Protein AF-A0A8K0VLD1-F1 (afdb_monomer)

Nearest PDB structures (foldseek):
  6glb-assembly2_B  TM=5.797E-01  e=2.378E-03  Homo sapiens
  6gla-assembly2_B  TM=5.758E-01  e=2.131E-03  Homo sapiens
  1yvj-assembly1_A  TM=5.801E-01  e=4.857E-03  Homo sapiens
  7c3n-assembly1_A  TM=5.435E-01  e=3.130E-03  Homo sapiens
  4rio-assembly1_A  TM=5.671E-01  e=4.597E-03  Homo sapiens

Sequence (333 aa):
MAQPSSHDILNEFRAHLRSEGVCRRNFEDKPFYHPESVKSWLTQTAREGEASNTGKLLWAVFEPYDAQFTPVTTDQISHDHPLVFAILADMDCGHMIRDFMTSMQDSYLNMTNISGLYNPIMDSMANDKVEVPDGYRKGGYRAVMEAFDERRWAFVPPLLQLRMDKNICYQKCILPFFYKKFINTGGTSRVYHCKIQVDLVQGELAKILEPSKKTDPTYGDYYELAVKSYMSEYADVYKMESNAFIGMQGQEGLEVVKYLGAYHTDGGRHSHHIMLEYGEQDLDEYLADTSPPVLNKEIIDFWESLFKVAHTLERIHILNHRRVDGNMQLFNG

Foldseek 3Di:
DDDPALVVLLVVLVVQCVDPPAWDAAQVRDTAGLQVSLLCQQQDDPDPPGDGSVVSNLQSLCVVPPNPDRPDDSVLCSPWNSLVLSLCSNVSNNSLVVLCSVQDTPVCLQPPDPPVSQVSSLVSCVVVVPDDDPVCVVPPSVSVVVSSNQRSLRNDAPQFAFADEEEHAVVRHDHQFNDWDWDDDDPFKTKIKTKHALSSYDDVLSVVQVVVWDQDPRRGIIGIKIKIWGFPVCVVVLVVVLLLLVLPPPDPLQPDWHFRHKYAYPPDRTGIITITHDDPDDPVRCPVVDDPDDDPVSNVVVVVVVVSVVVNVVVLQQRWDQDPVRDTDGPPD

Secondary structure (DSSP, 8-state):
-PPPPHHHHHHHHHHHHTSTTTEEE-TT--EEE-HHHHHHHHH-BSSTTSPBHHHHHHHHHHHHHHTT--SS-HHHHHHH-HHHHHHHHHTT-GGGHHHHTTT--GGGTT-S--GGGHHHHHHHHHHTTPPPPGGGTTTHHHHHHHHHHHHHHHH----B-TTEEEEE-TTT----EEEEEEEEEETTEEEEEEEEEGGGB-THHHHHHGGG-EEETTTEEEEEEEEEEEEGGGHHHHHHHHHHHHHHTT-TT---PPEEEEEEESSSSEEEEEEEEPPSS-HHHHHHHSPPP-SHHHHHHHHHHHHHHHHHHHHHHTPEEE-TTS-EEE---

Mean predicted aligned error: 7.47 Å

Solvent-accessible surface area (backbone atoms only — not comparable to full-atom values): 18749 Å² total; per-residue (Å²): 132,83,78,80,54,51,69,52,51,53,49,50,51,55,49,48,54,67,28,86,84,26,39,44,54,24,59,83,69,49,67,33,38,38,52,68,54,55,46,52,52,35,67,37,50,93,47,94,92,50,70,27,40,43,44,54,41,52,48,36,48,29,47,89,80,46,75,89,64,75,96,62,56,56,68,68,33,66,73,50,23,47,59,55,43,50,53,27,48,75,68,70,42,36,65,52,44,67,40,40,59,77,66,52,44,45,86,54,61,73,51,90,77,57,69,84,45,44,57,64,28,46,51,45,34,59,76,69,62,59,85,63,50,81,96,30,53,94,53,36,65,60,40,50,51,53,52,46,67,65,51,41,26,27,54,45,44,68,67,48,41,55,66,34,80,44,83,40,49,54,90,65,47,46,64,63,31,54,38,71,42,82,73,51,73,53,101,68,34,37,35,25,45,34,30,31,43,52,88,56,36,41,73,69,34,40,67,71,43,52,89,61,57,44,77,39,99,87,72,41,51,26,38,62,31,28,37,40,34,21,35,63,91,37,50,68,59,51,50,54,53,53,50,52,44,56,69,58,57,90,52,88,80,57,80,62,83,46,69,40,26,33,41,28,32,46,101,49,75,49,25,43,33,40,35,28,57,55,73,96,61,56,73,67,57,46,59,73,76,43,80,81,66,82,49,73,65,52,42,49,55,49,50,60,55,55,47,44,53,55,51,24,53,60,47,51,65,67,33,70,41,70,46,98,87,68,50,76,41,73,42,77,128

Structure (mmCIF, N/CA/C/O backbone):
data_AF-A0A8K0VLD1-F1
#
_entry.id   AF-A0A8K0VLD1-F1
#
loop_
_atom_site.group_PDB
_atom_site.id
_atom_site.type_symbol
_atom_site.label_atom_id
_atom_site.label_alt_id
_atom_site.label_comp_id
_atom_site.label_asym_id
_atom_site.label_entity_id
_atom_site.label_seq_id
_atom_site.pdbx_PDB_ins_code
_atom_site.Cartn_x
_atom_site.Cartn_y
_atom_site.Cartn_z
_atom_site.occupancy
_atom_site.B_iso_or_equiv
_atom_site.auth_seq_id
_atom_site.auth_comp_id
_atom_site.auth_asym_id
_atom_site.auth_atom_id
_atom_site.pdbx_PDB_model_num
ATOM 1 N N . MET A 1 1 ? 40.552 -2.648 -8.770 1.00 37.03 1 MET A N 1
ATOM 2 C CA . MET A 1 1 ? 39.338 -3.288 -8.219 1.00 37.03 1 MET A CA 1
ATOM 3 C C . MET A 1 1 ? 38.441 -3.598 -9.398 1.00 37.03 1 MET A C 1
ATOM 5 O O . MET A 1 1 ? 38.224 -2.694 -10.192 1.00 37.03 1 MET A O 1
ATOM 9 N N . ALA A 1 2 ? 38.048 -4.858 -9.583 1.00 37.22 2 ALA A N 1
ATOM 10 C CA . ALA A 1 2 ? 37.179 -5.251 -10.691 1.00 37.22 2 ALA A CA 1
ATOM 11 C C . ALA A 1 2 ? 35.801 -4.601 -10.502 1.00 37.22 2 ALA A C 1
ATOM 13 O O . ALA A 1 2 ? 35.252 -4.668 -9.402 1.00 37.22 2 ALA A O 1
ATOM 14 N N . GLN A 1 3 ? 35.282 -3.934 -11.536 1.00 48.88 3 GLN A N 1
ATOM 15 C CA . GLN A 1 3 ? 33.877 -3.533 -11.553 1.00 48.88 3 GLN A CA 1
ATOM 16 C C . GLN A 1 3 ? 33.020 -4.813 -11.530 1.00 48.88 3 GLN A C 1
ATOM 18 O O . GLN A 1 3 ? 33.391 -5.772 -12.211 1.00 48.88 3 GLN A O 1
ATOM 23 N N . PRO A 1 4 ? 31.943 -4.877 -10.725 1.00 53.88 4 PRO A N 1
ATOM 24 C CA . PRO A 1 4 ? 31.018 -6.009 -10.771 1.00 53.88 4 PRO A CA 1
ATOM 25 C C . PRO A 1 4 ? 30.481 -6.158 -12.198 1.00 53.88 4 PRO A C 1
ATOM 27 O O . PRO A 1 4 ? 30.263 -5.151 -12.875 1.00 53.88 4 PRO A O 1
ATOM 30 N N . SER A 1 5 ? 30.320 -7.392 -12.681 1.00 70.00 5 SER A N 1
ATOM 31 C CA . SER A 1 5 ? 29.824 -7.597 -14.043 1.00 70.00 5 SER A CA 1
ATOM 32 C C . SER A 1 5 ? 28.362 -7.139 -14.139 1.00 70.00 5 SER A C 1
ATOM 34 O O . SER A 1 5 ? 27.618 -7.240 -13.163 1.00 70.00 5 SER A O 1
ATOM 36 N N . SER A 1 6 ? 27.909 -6.651 -15.299 1.00 71.38 6 SER A N 1
ATOM 37 C CA . SER A 1 6 ? 26.503 -6.238 -15.499 1.00 71.38 6 SER A CA 1
ATOM 38 C C . SER A 1 6 ? 25.494 -7.322 -15.145 1.00 71.38 6 SER A C 1
ATOM 40 O O . SER A 1 6 ? 24.389 -7.041 -14.680 1.00 71.38 6 SER A O 1
ATOM 42 N N . HIS A 1 7 ? 25.877 -8.580 -15.357 1.00 74.12 7 HIS A N 1
ATOM 43 C CA . HIS A 1 7 ? 25.044 -9.721 -15.016 1.00 74.12 7 HIS A CA 1
ATOM 44 C C . HIS A 1 7 ? 24.851 -9.854 -13.498 1.00 74.12 7 HIS A C 1
ATOM 46 O O . HIS A 1 7 ? 23.777 -10.257 -13.051 1.00 74.12 7 HIS A O 1
ATOM 52 N N . ASP A 1 8 ? 25.849 -9.461 -12.704 1.00 87.44 8 ASP A N 1
ATOM 53 C CA . ASP A 1 8 ? 25.791 -9.538 -11.246 1.00 87.44 8 ASP A CA 1
ATOM 54 C C . ASP A 1 8 ? 24.771 -8.543 -10.685 1.00 87.44 8 ASP A C 1
ATOM 56 O O . ASP A 1 8 ? 23.882 -8.951 -9.943 1.00 87.44 8 ASP A O 1
ATOM 60 N N . ILE A 1 9 ? 24.795 -7.271 -11.108 1.00 93.31 9 ILE A N 1
ATOM 61 C CA . ILE A 1 9 ? 23.880 -6.253 -10.555 1.00 93.31 9 ILE A CA 1
ATOM 62 C C . ILE A 1 9 ? 22.409 -6.491 -10.935 1.00 93.31 9 ILE A C 1
ATOM 64 O O . ILE A 1 9 ? 21.514 -6.257 -10.123 1.00 93.31 9 ILE A O 1
ATOM 68 N N . LEU A 1 10 ? 22.131 -7.001 -12.141 1.00 92.06 10 LEU A N 1
ATOM 69 C CA . LEU A 1 10 ? 20.770 -7.375 -12.548 1.00 92.06 10 LEU A CA 1
ATOM 70 C C . LEU A 1 10 ? 20.235 -8.540 -11.708 1.00 92.06 10 LEU A C 1
ATOM 72 O O . LEU A 1 10 ? 19.071 -8.543 -11.298 1.00 92.06 10 LEU A O 1
ATOM 76 N N . ASN A 1 11 ? 21.085 -9.525 -11.421 1.00 93.31 11 ASN A N 1
ATOM 77 C CA . ASN A 1 11 ? 20.723 -10.641 -10.557 1.00 93.31 11 ASN A CA 1
ATOM 78 C C . ASN A 1 11 ? 20.571 -10.205 -9.097 1.00 93.31 11 ASN A C 1
ATOM 80 O O . ASN A 1 11 ? 19.635 -10.657 -8.441 1.00 93.31 11 ASN A O 1
ATOM 84 N N . GLU A 1 12 ? 21.420 -9.300 -8.605 1.00 95.44 12 GLU A N 1
ATOM 85 C CA . GLU A 1 12 ? 21.279 -8.680 -7.284 1.00 95.44 12 GLU A CA 1
ATOM 86 C C . GLU A 1 12 ? 19.951 -7.927 -7.162 1.00 95.44 12 GLU A C 1
ATOM 88 O O . GLU A 1 12 ? 19.235 -8.121 -6.180 1.00 95.44 12 GLU A O 1
ATOM 93 N N . PHE A 1 13 ? 19.568 -7.139 -8.173 1.00 96.50 13 PHE A N 1
ATOM 94 C CA . PHE A 1 13 ? 18.285 -6.437 -8.187 1.00 96.50 13 PHE A CA 1
ATOM 95 C C . PHE A 1 13 ? 17.102 -7.412 -8.140 1.00 96.50 13 PHE A C 1
ATOM 97 O O . PHE A 1 13 ? 16.209 -7.278 -7.304 1.00 96.50 13 PHE A O 1
ATOM 104 N N . ARG A 1 14 ? 17.106 -8.450 -8.984 1.00 95.44 14 ARG A N 1
ATOM 105 C CA . ARG A 1 14 ? 16.046 -9.473 -8.982 1.00 95.44 14 ARG A CA 1
ATOM 106 C C . ARG A 1 14 ? 16.009 -10.269 -7.678 1.00 95.44 14 ARG A C 1
ATOM 108 O O . ARG A 1 14 ? 14.927 -10.630 -7.216 1.00 95.44 14 ARG A O 1
ATOM 115 N N . ALA A 1 15 ? 17.165 -10.560 -7.084 1.00 96.00 15 ALA A N 1
ATOM 116 C CA . ALA A 1 15 ? 17.253 -11.215 -5.784 1.00 96.00 15 ALA A CA 1
ATOM 117 C C . ALA A 1 15 ? 16.696 -10.315 -4.675 1.00 96.00 15 ALA A C 1
ATOM 119 O O . ALA A 1 15 ? 15.937 -10.798 -3.839 1.00 96.00 15 ALA A O 1
ATOM 120 N N . HIS A 1 16 ? 16.990 -9.012 -4.717 1.00 96.62 16 HIS A N 1
ATOM 121 C CA . HIS A 1 16 ? 16.412 -8.021 -3.815 1.00 96.62 16 HIS A CA 1
ATOM 122 C C . HIS A 1 16 ? 14.891 -7.938 -3.967 1.00 96.62 16 HIS A C 1
ATOM 124 O O . HIS A 1 16 ? 14.176 -8.028 -2.976 1.00 96.62 16 HIS A O 1
ATOM 130 N N . LEU A 1 17 ? 14.368 -7.872 -5.196 1.00 96.75 17 LEU A N 1
ATOM 131 C CA . LEU A 1 17 ? 12.922 -7.908 -5.416 1.00 96.75 17 LEU A CA 1
ATOM 132 C C . LEU A 1 17 ? 12.287 -9.176 -4.843 1.00 96.75 17 LEU A C 1
ATOM 134 O O . LEU A 1 17 ? 11.151 -9.126 -4.400 1.00 96.75 17 LEU A O 1
ATOM 138 N N . ARG A 1 18 ? 12.991 -10.310 -4.820 1.00 95.56 18 ARG A N 1
ATOM 139 C CA . ARG A 1 18 ? 12.488 -11.571 -4.250 1.00 95.56 18 ARG A CA 1
ATOM 140 C C . ARG A 1 18 ? 12.732 -11.711 -2.748 1.00 95.56 18 ARG A C 1
ATOM 142 O O . ARG A 1 18 ? 12.258 -12.691 -2.177 1.00 95.56 18 ARG A O 1
ATOM 149 N N . SER A 1 19 ? 13.470 -10.799 -2.118 1.00 94.31 19 SER A N 1
ATOM 150 C CA . SER A 1 19 ? 13.840 -10.945 -0.716 1.00 94.31 19 SER A CA 1
ATOM 151 C C . SER A 1 19 ? 12.641 -10.743 0.203 1.00 94.31 19 SER A C 1
ATOM 153 O O . SER A 1 19 ? 11.731 -9.952 -0.077 1.00 94.31 19 SER A O 1
ATOM 155 N N . GLU A 1 20 ? 12.681 -11.425 1.346 1.00 84.75 20 GLU A N 1
ATOM 156 C CA . GLU A 1 20 ? 11.722 -11.210 2.424 1.00 84.75 20 GLU A CA 1
ATOM 157 C C . GLU A 1 20 ? 11.753 -9.734 2.857 1.00 84.75 20 GLU A C 1
ATOM 159 O O . GLU A 1 20 ? 12.807 -9.096 2.899 1.00 84.75 20 GLU A O 1
ATOM 164 N N . GLY A 1 21 ? 10.574 -9.155 3.083 1.00 85.44 21 GLY A N 1
ATOM 165 C CA . GLY A 1 21 ? 10.403 -7.733 3.394 1.00 85.44 21 GLY A CA 1
ATOM 166 C C . GLY A 1 21 ? 10.241 -6.815 2.177 1.00 85.44 21 GLY A C 1
ATOM 167 O O . GLY A 1 21 ? 9.577 -5.784 2.311 1.00 85.44 21 GLY A O 1
ATOM 168 N N . VAL A 1 22 ? 10.742 -7.200 0.995 1.00 93.94 22 VAL A N 1
ATOM 169 C CA . VAL A 1 22 ? 10.566 -6.438 -0.258 1.00 93.94 22 VAL A CA 1
ATOM 170 C C . VAL A 1 22 ? 9.362 -6.959 -1.023 1.00 93.94 22 VAL A C 1
ATOM 172 O O . VAL A 1 22 ? 8.392 -6.221 -1.172 1.00 93.94 22 VAL A O 1
ATOM 175 N N . CYS A 1 23 ? 9.384 -8.224 -1.456 1.00 95.88 23 CYS A N 1
ATOM 176 C CA . CYS A 1 23 ? 8.198 -8.887 -1.995 1.00 95.88 23 CYS A CA 1
ATOM 177 C C . CYS A 1 23 ? 7.376 -9.462 -0.850 1.00 95.88 23 CYS A C 1
ATOM 179 O O . CYS A 1 23 ? 7.847 -10.274 -0.053 1.00 95.88 23 CYS A O 1
ATOM 181 N N . ARG A 1 24 ? 6.126 -9.029 -0.780 1.00 94.25 24 ARG A N 1
ATOM 182 C CA . ARG A 1 24 ? 5.152 -9.421 0.230 1.00 94.25 24 ARG A CA 1
ATOM 183 C C . ARG A 1 24 ? 3.921 -9.974 -0.456 1.00 94.25 24 ARG A C 1
ATOM 185 O O . ARG A 1 24 ? 3.688 -9.724 -1.634 1.00 94.25 24 ARG A O 1
ATOM 192 N N . ARG A 1 25 ? 3.128 -10.736 0.285 1.00 94.31 25 ARG A N 1
ATOM 193 C CA . ARG A 1 25 ? 1.885 -11.330 -0.211 1.00 94.31 25 ARG A CA 1
ATOM 194 C C . ARG A 1 25 ? 0.718 -10.807 0.602 1.00 94.31 25 ARG A C 1
ATOM 196 O O . ARG A 1 25 ? 0.821 -10.668 1.820 1.00 94.31 25 ARG A O 1
ATOM 203 N N . ASN A 1 26 ? -0.371 -10.482 -0.083 1.00 94.69 26 ASN A N 1
ATOM 204 C CA . ASN A 1 26 ? -1.607 -10.098 0.582 1.00 94.69 26 ASN A CA 1
ATOM 205 C C . ASN A 1 26 ? -2.429 -11.337 0.993 1.00 94.69 26 ASN A C 1
ATOM 207 O O . ASN A 1 26 ? -2.054 -12.476 0.718 1.00 94.69 26 ASN A O 1
ATOM 211 N N . PHE A 1 27 ? -3.589 -11.113 1.610 1.00 94.06 27 PHE A N 1
ATOM 212 C CA . PHE A 1 27 ? -4.529 -12.162 2.028 1.00 94.06 27 PHE A CA 1
ATOM 213 C C . PHE A 1 27 ? -5.093 -13.023 0.875 1.00 94.06 27 PHE A C 1
ATOM 215 O O . PHE A 1 27 ? -5.692 -14.063 1.136 1.00 94.06 27 PHE A O 1
ATOM 222 N N . GLU A 1 28 ? -4.941 -12.593 -0.383 1.00 93.06 28 GLU A N 1
ATOM 223 C CA . GLU A 1 28 ? -5.314 -13.340 -1.598 1.00 93.06 28 GLU A CA 1
ATOM 224 C C . GLU A 1 28 ? -4.099 -14.025 -2.245 1.00 93.06 28 GLU A C 1
ATOM 226 O O . GLU A 1 28 ? -4.183 -14.469 -3.388 1.00 93.06 28 GLU A O 1
ATOM 231 N N . ASP A 1 29 ? -2.964 -14.071 -1.544 1.00 93.75 29 ASP A N 1
ATOM 232 C CA . ASP A 1 29 ? -1.690 -14.604 -2.027 1.00 93.75 29 ASP A CA 1
ATOM 233 C C . ASP A 1 29 ? -1.121 -13.866 -3.261 1.00 93.75 29 ASP A C 1
ATOM 235 O O . ASP A 1 29 ? -0.284 -14.385 -4.001 1.00 93.75 29 ASP A O 1
ATOM 239 N N . LYS A 1 30 ? -1.543 -12.617 -3.495 1.00 93.62 30 LYS A N 1
ATOM 240 C CA . LYS A 1 30 ? -1.019 -11.782 -4.584 1.00 93.62 30 LYS A CA 1
ATOM 241 C C . LYS A 1 30 ? 0.286 -11.102 -4.154 1.00 93.62 30 LYS A C 1
ATOM 243 O O . LYS A 1 30 ? 0.293 -10.446 -3.106 1.00 93.62 30 LYS A O 1
ATOM 248 N N . PRO A 1 31 ? 1.374 -11.218 -4.941 1.00 94.88 31 PRO A N 1
ATOM 249 C CA . PRO A 1 31 ? 2.650 -10.598 -4.616 1.00 94.88 31 PRO A CA 1
ATOM 250 C C . PRO A 1 31 ? 2.648 -9.097 -4.928 1.00 94.88 31 PRO A C 1
ATOM 252 O O . PRO A 1 31 ? 2.216 -8.681 -6.001 1.00 94.88 31 PRO A O 1
ATOM 255 N N . PHE A 1 32 ? 3.197 -8.296 -4.023 1.00 95.75 32 PHE A N 1
ATOM 256 C CA . PHE A 1 32 ? 3.453 -6.870 -4.211 1.00 95.75 32 PHE A CA 1
ATOM 257 C C . PHE A 1 32 ? 4.800 -6.482 -3.590 1.00 95.75 32 PHE A C 1
ATOM 259 O O . PHE A 1 32 ? 5.317 -7.176 -2.718 1.00 95.75 32 PHE A O 1
ATOM 266 N N . TYR A 1 33 ? 5.374 -5.373 -4.038 1.00 95.75 33 TYR A N 1
ATOM 267 C CA . TYR A 1 33 ? 6.668 -4.860 -3.617 1.00 95.75 33 TYR A CA 1
ATOM 268 C C . TYR A 1 33 ? 6.490 -3.667 -2.687 1.00 95.75 33 TYR A C 1
ATOM 270 O O . TYR A 1 33 ? 5.668 -2.788 -2.945 1.00 95.75 33 TYR A O 1
ATOM 278 N N . HIS A 1 34 ? 7.280 -3.620 -1.616 1.00 94.50 34 HIS A N 1
ATOM 279 C CA . HIS A 1 34 ? 7.331 -2.474 -0.718 1.00 94.50 34 HIS A CA 1
ATOM 280 C C . HIS A 1 34 ? 8.033 -1.288 -1.416 1.00 94.50 34 HIS A C 1
ATOM 282 O O . HIS A 1 34 ? 9.251 -1.353 -1.624 1.00 94.50 34 HIS A O 1
ATOM 288 N N . PRO A 1 35 ? 7.318 -0.202 -1.783 1.00 93.31 35 PRO A N 1
ATOM 289 C CA . PRO A 1 35 ? 7.859 0.814 -2.690 1.00 93.31 35 PRO A CA 1
ATOM 290 C C . PRO A 1 35 ? 9.101 1.515 -2.142 1.00 93.31 35 PRO A C 1
ATOM 292 O O . PRO A 1 35 ? 10.075 1.716 -2.861 1.00 93.31 35 PRO A O 1
ATOM 295 N N . GLU A 1 36 ? 9.100 1.838 -0.849 1.00 92.75 36 GLU A N 1
ATOM 296 C CA . GLU A 1 36 ? 10.222 2.535 -0.217 1.00 92.75 36 GLU A CA 1
ATOM 297 C C . GLU A 1 36 ? 11.452 1.634 -0.065 1.00 92.75 36 GLU A C 1
ATOM 299 O O . GLU A 1 36 ? 12.575 2.120 -0.142 1.00 92.75 36 GLU A O 1
ATOM 304 N N . SER A 1 37 ? 11.272 0.313 0.054 1.00 94.81 37 SER A N 1
ATOM 305 C CA . SER A 1 37 ? 12.406 -0.621 0.052 1.00 94.81 37 SER A CA 1
ATOM 306 C C . SER A 1 37 ? 13.056 -0.693 -1.326 1.00 94.81 37 SER A C 1
ATOM 308 O O . SER A 1 37 ? 14.279 -0.625 -1.416 1.00 94.81 37 SER A O 1
ATOM 310 N N . VAL A 1 38 ? 12.250 -0.744 -2.394 1.00 96.62 38 VAL A N 1
ATOM 311 C CA . VAL A 1 38 ? 12.751 -0.720 -3.778 1.00 96.62 38 VAL A CA 1
ATOM 312 C C . VAL A 1 38 ? 13.509 0.582 -4.052 1.00 96.62 38 VAL A C 1
ATOM 314 O O . VAL A 1 38 ? 14.644 0.550 -4.527 1.00 96.62 38 VAL A O 1
ATOM 317 N N . LYS A 1 39 ? 12.925 1.733 -3.696 1.00 95.56 39 LYS A N 1
ATOM 318 C CA . LYS A 1 39 ? 13.577 3.045 -3.845 1.00 95.56 39 LYS A CA 1
ATOM 319 C C . LYS A 1 39 ? 14.863 3.144 -3.029 1.00 95.56 39 LYS A C 1
ATOM 321 O O . LYS A 1 39 ? 15.877 3.598 -3.551 1.00 95.56 39 LYS A O 1
ATOM 326 N N . SER A 1 40 ? 14.841 2.698 -1.773 1.00 95.12 40 SER A N 1
ATOM 327 C CA . SER A 1 40 ? 16.016 2.711 -0.900 1.00 95.12 40 SER A CA 1
ATOM 328 C C . SER A 1 40 ? 17.142 1.833 -1.437 1.00 95.12 40 SER A C 1
ATOM 330 O O . SER A 1 40 ? 18.307 2.190 -1.283 1.00 95.12 40 SER A O 1
ATOM 332 N N . TRP A 1 41 ? 16.824 0.693 -2.051 1.00 96.12 41 TRP A N 1
ATOM 333 C CA . TRP A 1 41 ? 17.841 -0.153 -2.665 1.00 96.12 41 TRP A CA 1
ATOM 334 C C . TRP A 1 41 ? 18.469 0.525 -3.877 1.00 96.12 41 TRP A C 1
ATOM 336 O O . TRP A 1 41 ? 19.688 0.502 -4.015 1.00 96.12 41 TRP A O 1
ATOM 346 N N . LEU A 1 42 ? 17.664 1.175 -4.722 1.00 95.81 42 LEU A N 1
ATOM 347 C CA . LEU A 1 42 ? 18.144 1.910 -5.894 1.00 95.81 42 LEU A CA 1
ATOM 348 C C . LEU A 1 42 ? 19.094 3.057 -5.510 1.00 95.81 42 LEU A C 1
ATOM 350 O O . LEU A 1 42 ? 20.136 3.245 -6.142 1.00 95.81 42 LEU A O 1
ATOM 354 N N . THR A 1 43 ? 18.792 3.788 -4.437 1.00 93.62 43 THR A N 1
ATOM 355 C CA . THR A 1 43 ? 19.626 4.910 -3.976 1.00 93.62 43 THR A CA 1
ATOM 356 C C . THR A 1 43 ? 20.860 4.483 -3.182 1.00 93.62 43 THR A C 1
ATOM 358 O O . THR A 1 43 ? 21.748 5.306 -2.954 1.00 93.62 43 THR A O 1
ATOM 361 N N . GLN A 1 44 ? 20.967 3.213 -2.786 1.00 93.00 44 GLN A N 1
ATOM 362 C CA . GLN A 1 44 ? 22.078 2.725 -1.976 1.00 93.00 44 GLN A CA 1
ATOM 363 C C . GLN A 1 44 ? 23.415 2.779 -2.736 1.00 93.00 44 GLN A C 1
ATOM 365 O O . GLN A 1 44 ? 23.515 2.410 -3.907 1.00 93.00 44 GLN A O 1
ATOM 370 N N . THR A 1 45 ? 24.469 3.192 -2.032 1.00 89.31 45 THR A N 1
ATOM 371 C CA . THR A 1 45 ? 25.870 3.155 -2.482 1.00 89.31 45 THR A CA 1
ATOM 372 C C . THR A 1 45 ? 26.655 2.173 -1.617 1.00 89.31 45 THR A C 1
ATOM 374 O O . THR A 1 45 ? 26.501 2.178 -0.396 1.00 89.31 45 THR A O 1
ATOM 377 N N . ALA A 1 46 ? 27.531 1.356 -2.208 1.00 82.00 46 ALA A N 1
ATOM 378 C CA . ALA A 1 46 ? 28.320 0.394 -1.429 1.00 82.00 46 ALA A CA 1
ATOM 379 C C . ALA A 1 46 ? 29.416 1.073 -0.584 1.00 82.00 46 ALA A C 1
ATOM 381 O O . ALA A 1 46 ? 29.752 0.584 0.495 1.00 82.00 46 ALA A O 1
ATOM 382 N N . ARG A 1 47 ? 29.958 2.205 -1.057 1.00 80.69 47 ARG A N 1
ATOM 383 C CA . ARG A 1 47 ? 30.908 3.070 -0.340 1.00 80.69 47 ARG A CA 1
ATOM 384 C C . ARG A 1 47 ? 30.679 4.531 -0.712 1.00 80.69 47 ARG A C 1
ATOM 386 O O . ARG A 1 47 ? 30.145 4.824 -1.780 1.00 80.69 47 ARG A O 1
ATOM 393 N N . GLU A 1 48 ? 31.112 5.436 0.158 1.00 75.88 48 GLU A N 1
ATOM 394 C CA . GLU A 1 48 ? 31.100 6.871 -0.124 1.00 75.88 48 GLU A CA 1
ATOM 395 C C . GLU A 1 48 ? 31.947 7.168 -1.376 1.00 75.88 48 GLU A C 1
ATOM 397 O O . GLU A 1 48 ? 33.096 6.735 -1.476 1.00 75.88 48 GLU A O 1
ATOM 402 N N . GLY A 1 49 ? 31.352 7.853 -2.356 1.00 75.81 49 GLY A N 1
ATOM 403 C CA . GLY A 1 49 ? 31.978 8.150 -3.649 1.00 75.81 49 GLY A CA 1
ATOM 404 C C . GLY A 1 49 ? 31.810 7.078 -4.738 1.00 75.81 49 GLY A C 1
ATOM 405 O O . GLY A 1 49 ? 32.263 7.300 -5.859 1.00 75.81 49 GLY A O 1
ATOM 406 N N . GLU A 1 50 ? 31.159 5.942 -4.460 1.00 84.38 50 GLU A N 1
ATOM 407 C CA . GLU A 1 50 ? 30.791 4.968 -5.497 1.00 84.38 50 GLU A CA 1
ATOM 408 C C . GLU A 1 50 ? 29.447 5.292 -6.163 1.00 84.38 50 GLU A C 1
ATOM 410 O O . GLU A 1 50 ? 28.581 5.946 -5.584 1.00 84.38 50 GLU A O 1
ATOM 415 N N . ALA A 1 51 ? 29.254 4.771 -7.381 1.00 84.88 51 ALA A N 1
ATOM 416 C CA . ALA A 1 51 ? 27.964 4.824 -8.058 1.00 84.88 51 ALA A CA 1
ATOM 417 C C . ALA A 1 51 ? 26.877 4.130 -7.221 1.00 84.88 51 ALA A C 1
ATOM 419 O O . ALA A 1 51 ? 27.101 3.052 -6.652 1.00 84.88 51 ALA A O 1
ATOM 420 N N . SER A 1 52 ? 25.689 4.733 -7.190 1.00 92.81 52 SER A N 1
ATOM 421 C CA . SER A 1 52 ? 24.501 4.112 -6.610 1.00 92.81 52 SER A CA 1
ATOM 422 C C . SER A 1 52 ? 24.100 2.859 -7.384 1.00 92.81 52 SER A C 1
ATOM 424 O O . SER A 1 52 ? 24.503 2.657 -8.537 1.00 92.81 52 SER A O 1
ATOM 426 N N . ASN A 1 53 ? 23.269 2.023 -6.769 1.00 94.50 53 ASN A N 1
ATOM 427 C CA . ASN A 1 53 ? 22.688 0.870 -7.444 1.00 94.50 53 ASN A CA 1
ATOM 428 C C . ASN A 1 53 ? 21.888 1.283 -8.686 1.00 94.50 53 ASN A C 1
ATOM 430 O O . ASN A 1 53 ? 21.990 0.592 -9.694 1.00 94.50 53 ASN A O 1
ATOM 434 N N . THR A 1 54 ? 21.206 2.438 -8.685 1.00 94.69 54 THR A N 1
ATOM 435 C CA . THR A 1 54 ? 20.607 3.021 -9.900 1.00 94.69 54 THR A CA 1
ATOM 436 C C . THR A 1 54 ? 21.639 3.168 -11.011 1.00 94.69 54 THR A C 1
ATOM 438 O O . THR A 1 54 ? 21.383 2.736 -12.126 1.00 94.69 54 THR A O 1
ATOM 441 N N . GLY A 1 55 ? 22.813 3.745 -10.731 1.00 92.31 55 GLY A N 1
ATOM 442 C CA . GLY A 1 55 ? 23.853 3.947 -11.745 1.00 92.31 55 GLY A CA 1
ATOM 443 C C . GLY A 1 55 ? 24.438 2.642 -12.271 1.00 92.31 55 GLY A C 1
ATOM 444 O O . GLY A 1 55 ? 24.597 2.480 -13.479 1.00 92.31 55 GLY A O 1
ATOM 445 N N . LYS A 1 56 ? 24.703 1.688 -11.372 1.00 92.50 56 LYS A N 1
ATOM 446 C CA . LYS A 1 56 ? 25.197 0.352 -11.737 1.00 92.50 56 LYS A CA 1
ATOM 447 C C . LYS A 1 56 ? 24.174 -0.407 -12.587 1.00 92.50 56 LYS A C 1
ATOM 449 O O . LYS A 1 56 ? 24.530 -0.966 -13.619 1.00 92.50 56 LYS A O 1
ATOM 454 N N . LEU A 1 57 ? 22.906 -0.387 -12.176 1.00 93.88 57 LEU A N 1
ATOM 455 C CA . LEU A 1 57 ? 21.808 -1.043 -12.880 1.00 93.88 57 LEU A CA 1
ATOM 456 C C . LEU A 1 57 ? 21.533 -0.376 -14.231 1.00 93.88 57 LEU A C 1
ATOM 458 O O . LEU A 1 57 ? 21.342 -1.074 -15.219 1.00 93.88 57 LEU A O 1
ATOM 462 N N . LEU A 1 58 ? 21.567 0.958 -14.292 1.00 92.75 58 LEU A N 1
ATOM 463 C CA . LEU A 1 58 ? 21.410 1.719 -15.530 1.00 92.75 58 LEU A CA 1
ATOM 464 C C . LEU A 1 58 ? 22.497 1.354 -16.542 1.00 92.75 58 LEU A C 1
ATOM 466 O O . LEU A 1 58 ? 22.197 1.091 -17.701 1.00 92.75 58 LEU A O 1
ATOM 470 N N . TRP A 1 59 ? 23.753 1.278 -16.102 1.00 90.00 59 TRP A N 1
ATOM 471 C CA . TRP A 1 59 ? 24.841 0.833 -16.966 1.00 90.00 59 TRP A CA 1
ATOM 472 C C . TRP A 1 59 ? 24.613 -0.601 -17.467 1.00 90.00 59 TRP A C 1
ATOM 474 O O . TRP A 1 59 ? 24.701 -0.851 -18.666 1.00 90.00 59 TRP A O 1
ATOM 484 N N . ALA A 1 60 ? 24.218 -1.514 -16.575 1.00 91.81 60 ALA A N 1
ATOM 485 C CA . ALA A 1 60 ? 23.976 -2.912 -16.918 1.00 91.81 60 ALA A CA 1
ATOM 486 C C . ALA A 1 60 ? 22.825 -3.125 -17.915 1.00 91.81 60 ALA A C 1
ATOM 488 O O . ALA A 1 60 ? 22.913 -4.017 -18.756 1.00 91.81 60 ALA A O 1
ATOM 489 N N . VAL A 1 61 ? 21.751 -2.326 -17.853 1.00 92.12 61 VAL A N 1
ATOM 490 C CA . VAL A 1 61 ? 20.637 -2.451 -18.813 1.00 92.12 61 VAL A CA 1
ATOM 491 C C . VAL A 1 61 ? 20.979 -1.875 -20.189 1.00 92.12 61 VAL A C 1
ATOM 493 O O . VAL A 1 61 ? 20.402 -2.322 -21.174 1.00 92.12 61 VAL A O 1
ATOM 496 N N . PHE A 1 62 ? 21.913 -0.920 -20.280 1.00 89.44 62 PHE A N 1
ATOM 497 C CA . PHE A 1 62 ? 22.345 -0.315 -21.549 1.00 89.44 62 PHE A CA 1
ATOM 498 C C . PHE A 1 62 ? 23.572 -0.989 -22.181 1.00 89.44 62 PHE A C 1
ATOM 500 O O . PHE A 1 62 ? 23.745 -0.876 -23.394 1.00 89.44 62 PHE A O 1
ATOM 507 N N . GLU A 1 63 ? 24.398 -1.711 -21.411 1.00 86.75 63 GLU A N 1
ATOM 508 C CA . GLU A 1 63 ? 25.599 -2.401 -21.916 1.00 86.75 63 GLU A CA 1
ATOM 509 C C . GLU A 1 63 ? 25.341 -3.244 -23.184 1.00 86.75 63 GLU A C 1
ATOM 511 O O . GLU A 1 63 ? 26.144 -3.141 -24.115 1.00 86.75 63 GLU A O 1
ATOM 516 N N . PRO A 1 64 ? 24.232 -4.010 -23.303 1.00 84.06 64 PRO A N 1
ATOM 517 C CA . PRO A 1 64 ? 23.965 -4.799 -24.507 1.00 84.06 64 PRO A CA 1
ATOM 518 C C . PRO A 1 64 ? 23.642 -3.965 -25.756 1.00 84.06 64 PRO A C 1
ATOM 520 O O . PRO A 1 64 ? 23.731 -4.492 -26.863 1.00 84.06 64 PRO A O 1
ATOM 523 N N . TYR A 1 65 ? 23.243 -2.698 -25.589 1.00 75.75 65 TYR A N 1
ATOM 524 C CA . TYR A 1 65 ? 22.624 -1.889 -26.643 1.00 75.75 65 TYR A CA 1
ATOM 525 C C . TYR A 1 65 ? 23.490 -0.729 -27.144 1.00 75.75 65 TYR A C 1
ATOM 527 O O . TYR A 1 65 ? 23.303 -0.343 -28.290 1.00 75.75 65 TYR A O 1
ATOM 535 N N . ASP A 1 66 ? 24.406 -0.196 -26.323 1.00 66.75 66 ASP A N 1
ATOM 536 C CA . ASP A 1 66 ? 25.606 0.588 -26.690 1.00 66.75 66 ASP A CA 1
ATOM 537 C C . ASP A 1 66 ? 26.244 1.138 -25.396 1.00 66.75 66 ASP A C 1
ATOM 539 O O . ASP A 1 66 ? 25.739 2.077 -24.777 1.00 66.75 66 ASP A O 1
ATOM 543 N N . ALA A 1 67 ? 27.374 0.568 -24.967 1.00 58.47 67 ALA A N 1
ATOM 544 C CA . ALA A 1 67 ? 28.036 0.936 -23.712 1.00 58.47 67 ALA A CA 1
ATOM 545 C C . ALA A 1 67 ? 28.630 2.364 -23.693 1.00 58.47 67 ALA A C 1
ATOM 547 O O . ALA A 1 67 ? 29.109 2.806 -22.645 1.00 58.47 67 ALA A O 1
ATOM 548 N N . GLN A 1 68 ? 28.646 3.084 -24.825 1.00 57.38 68 GLN A N 1
ATOM 549 C CA . GLN A 1 68 ? 29.288 4.400 -24.923 1.00 57.38 68 GLN A CA 1
ATOM 550 C C . GLN A 1 68 ? 28.377 5.574 -24.544 1.00 57.38 68 GLN A C 1
ATOM 552 O O . GLN A 1 68 ? 28.894 6.660 -24.268 1.00 57.38 68 GLN A O 1
ATOM 557 N N . PHE A 1 69 ? 27.053 5.390 -24.482 1.00 60.50 69 PHE A N 1
ATOM 558 C CA . PHE A 1 69 ? 26.137 6.485 -24.159 1.00 60.50 69 PHE A CA 1
ATOM 559 C C . PHE A 1 69 ? 24.921 6.016 -23.356 1.00 60.50 69 PHE A C 1
ATOM 561 O O . PHE A 1 69 ? 24.025 5.361 -23.877 1.00 60.50 69 PHE A O 1
ATOM 568 N N . THR A 1 70 ? 24.856 6.415 -22.083 1.00 67.19 70 THR A N 1
ATOM 569 C CA . THR A 1 70 ? 23.612 6.348 -21.306 1.00 67.19 70 THR A CA 1
ATOM 570 C C . THR A 1 70 ? 22.844 7.652 -21.537 1.00 67.19 70 THR A C 1
ATOM 572 O O . THR A 1 70 ? 23.314 8.719 -21.142 1.00 67.19 70 THR A O 1
ATOM 575 N N . PRO A 1 71 ? 21.673 7.622 -22.195 1.00 75.31 71 PRO A N 1
ATOM 576 C CA . PRO A 1 71 ? 20.957 8.846 -22.552 1.00 75.31 71 PRO A CA 1
ATOM 577 C C . PRO A 1 71 ? 20.201 9.482 -21.373 1.00 75.31 71 PRO A C 1
ATOM 579 O O . PRO A 1 71 ? 19.511 10.483 -21.553 1.00 75.31 71 PRO A O 1
ATOM 582 N N . VAL A 1 72 ? 20.303 8.888 -20.183 1.00 84.69 72 VAL A N 1
ATOM 583 C CA . VAL A 1 72 ? 19.604 9.280 -18.958 1.00 84.69 72 VAL A CA 1
ATOM 584 C C . VAL A 1 72 ? 20.607 9.298 -17.813 1.00 84.69 72 VAL A C 1
ATOM 586 O O . VAL A 1 72 ? 21.472 8.426 -17.738 1.00 84.69 72 VAL A O 1
ATOM 589 N N . THR A 1 73 ? 20.493 10.268 -16.907 1.00 86.25 73 THR A N 1
ATOM 590 C CA . THR A 1 73 ? 21.326 10.323 -15.700 1.00 86.25 73 THR A CA 1
ATOM 591 C C . THR A 1 73 ? 20.643 9.651 -14.508 1.00 86.25 73 THR A C 1
ATOM 593 O O . THR A 1 73 ? 19.416 9.583 -14.409 1.00 86.25 73 THR A O 1
ATOM 596 N N . THR A 1 74 ? 21.445 9.190 -13.546 1.00 88.50 74 THR A N 1
ATOM 597 C CA . THR A 1 74 ? 20.948 8.632 -12.278 1.00 88.50 74 THR A CA 1
ATOM 598 C C . THR A 1 74 ? 20.036 9.592 -11.527 1.00 88.50 74 THR A C 1
ATOM 600 O O . THR A 1 74 ? 19.076 9.149 -10.898 1.00 88.50 74 THR A O 1
ATOM 603 N N . ASP A 1 75 ? 20.311 10.892 -11.608 1.00 87.25 75 ASP A N 1
ATOM 604 C CA . ASP A 1 75 ? 19.556 11.925 -10.898 1.00 87.25 75 ASP A CA 1
ATOM 605 C C . ASP A 1 75 ? 18.145 12.078 -11.471 1.00 87.25 75 ASP A C 1
ATOM 607 O O . ASP A 1 75 ? 17.182 12.193 -10.714 1.00 87.25 75 ASP A O 1
ATOM 611 N N . GLN A 1 76 ? 17.999 11.990 -12.799 1.00 87.38 76 GLN A N 1
ATOM 612 C CA . GLN A 1 76 ? 16.687 12.053 -13.445 1.00 87.38 76 GLN A CA 1
ATOM 613 C C . GLN A 1 76 ? 15.807 10.842 -13.095 1.00 87.38 76 GLN A C 1
ATOM 615 O O . GLN A 1 76 ? 14.584 10.969 -13.002 1.00 87.38 76 GLN A O 1
ATOM 620 N N . ILE A 1 77 ? 16.417 9.670 -12.885 1.00 91.19 77 ILE A N 1
ATOM 621 C CA . ILE A 1 77 ? 15.692 8.470 -12.450 1.00 91.19 77 ILE A CA 1
ATOM 622 C C . ILE A 1 77 ? 15.328 8.573 -10.972 1.00 91.19 77 ILE A C 1
ATOM 624 O O . ILE A 1 77 ? 14.187 8.320 -10.605 1.00 91.19 77 ILE A O 1
ATOM 628 N N . SER A 1 78 ? 16.285 8.952 -10.124 1.00 88.00 78 SER A N 1
ATOM 629 C CA . SER A 1 78 ? 16.150 8.842 -8.667 1.00 88.00 78 SER A CA 1
ATOM 630 C C . SER A 1 78 ? 15.082 9.766 -8.075 1.00 88.00 78 SER A C 1
ATOM 632 O O . SER A 1 78 ? 14.598 9.485 -6.981 1.00 88.00 78 SER A O 1
ATOM 634 N N . HIS A 1 79 ? 14.715 10.851 -8.767 1.00 84.50 79 HIS A N 1
ATOM 635 C CA . HIS A 1 79 ? 13.708 11.796 -8.281 1.00 84.50 79 HIS A CA 1
ATOM 636 C C . HIS A 1 79 ? 12.270 11.359 -8.603 1.00 84.50 79 HIS A C 1
ATOM 638 O O . HIS A 1 79 ? 11.477 11.153 -7.687 1.00 84.50 79 HIS A O 1
ATOM 644 N N . ASP A 1 80 ? 11.954 11.171 -9.889 1.00 91.12 80 ASP A N 1
ATOM 645 C CA . ASP A 1 80 ? 10.563 11.046 -10.362 1.00 91.12 80 ASP A CA 1
ATOM 646 C C . ASP A 1 80 ? 10.216 9.673 -10.962 1.00 91.12 80 ASP A C 1
ATOM 648 O O . ASP A 1 80 ? 9.044 9.398 -11.230 1.00 91.12 80 ASP A O 1
ATOM 652 N N . HIS A 1 81 ? 11.212 8.812 -11.192 1.00 95.94 81 HIS A N 1
ATOM 653 C CA . HIS A 1 81 ? 11.056 7.567 -11.952 1.00 95.94 81 HIS A CA 1
ATOM 654 C C . HIS A 1 81 ? 11.646 6.294 -11.310 1.00 95.94 81 HIS A C 1
ATOM 656 O O . HIS A 1 81 ? 11.877 5.332 -12.057 1.00 95.94 81 HIS A O 1
ATOM 662 N N . PRO A 1 82 ? 11.954 6.213 -9.996 1.00 96.62 82 PRO A N 1
ATOM 663 C CA . PRO A 1 82 ? 12.627 5.029 -9.473 1.00 96.62 82 PRO A CA 1
ATOM 664 C C . PRO A 1 82 ? 11.772 3.760 -9.602 1.00 96.62 82 PRO A C 1
ATOM 666 O O . PRO A 1 82 ? 12.312 2.702 -9.925 1.00 96.62 82 PRO A O 1
ATOM 669 N N . LEU A 1 83 ? 10.450 3.834 -9.413 1.00 97.88 83 LEU A N 1
ATOM 670 C CA . LEU A 1 83 ? 9.568 2.674 -9.568 1.00 97.88 83 LEU A CA 1
ATOM 671 C C . LEU A 1 83 ? 9.292 2.351 -11.037 1.00 97.88 83 LEU A C 1
ATOM 673 O O . LEU A 1 83 ? 9.280 1.174 -11.388 1.00 97.88 83 LEU A O 1
ATOM 677 N N . VAL A 1 84 ? 9.126 3.355 -11.908 1.00 97.81 84 VAL A N 1
ATOM 678 C CA . VAL A 1 84 ? 9.040 3.130 -13.365 1.00 97.81 84 VAL A CA 1
ATOM 679 C C . VAL A 1 84 ? 10.269 2.356 -13.846 1.00 97.81 84 VAL A C 1
ATOM 681 O O . VAL A 1 84 ? 10.134 1.344 -14.535 1.00 97.81 84 VAL A O 1
ATOM 684 N N . PHE A 1 85 ? 11.463 2.787 -13.434 1.00 97.81 85 PHE A N 1
ATOM 685 C CA . PHE A 1 85 ? 12.708 2.108 -13.776 1.00 97.81 85 PHE A CA 1
ATOM 686 C C . PHE A 1 85 ? 12.781 0.694 -13.190 1.00 97.81 85 PHE A C 1
ATOM 688 O O . PHE A 1 85 ? 13.138 -0.238 -13.907 1.00 97.81 85 PHE A O 1
ATOM 695 N N . ALA A 1 86 ? 12.381 0.508 -11.929 1.00 98.19 86 ALA A N 1
ATOM 696 C CA . ALA A 1 86 ? 12.341 -0.806 -11.289 1.00 98.19 86 ALA A CA 1
ATOM 697 C C . ALA A 1 86 ? 11.426 -1.800 -12.026 1.00 98.19 86 ALA A C 1
ATOM 699 O O . ALA A 1 86 ? 11.819 -2.947 -12.234 1.00 98.19 86 ALA A O 1
ATOM 700 N N . ILE A 1 87 ? 10.235 -1.360 -12.452 1.00 98.25 87 ILE A N 1
ATOM 701 C CA . ILE A 1 87 ? 9.290 -2.182 -13.223 1.00 98.25 87 ILE A CA 1
ATOM 702 C C . IL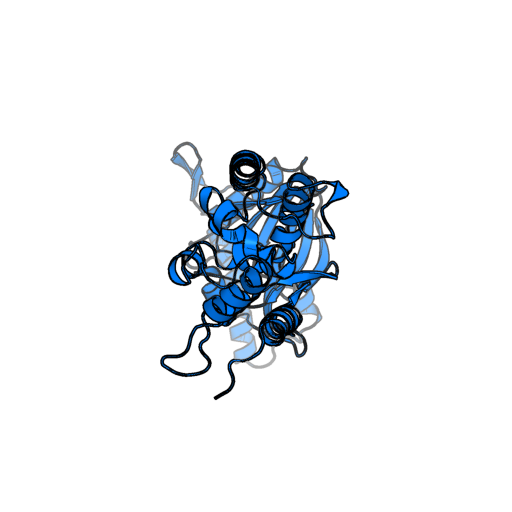E A 1 87 ? 9.920 -2.595 -14.555 1.00 98.25 87 ILE A C 1
ATOM 704 O O . ILE A 1 87 ? 9.909 -3.771 -14.907 1.00 98.25 87 ILE A O 1
ATOM 708 N N . LEU A 1 88 ? 10.504 -1.640 -15.285 1.00 97.56 88 LEU A N 1
ATOM 709 C CA . LEU A 1 88 ? 11.139 -1.917 -16.572 1.00 97.56 88 LEU A CA 1
ATOM 710 C C . LEU A 1 88 ? 12.329 -2.866 -16.434 1.00 97.56 88 LEU A C 1
ATOM 712 O O . LEU A 1 88 ? 12.466 -3.783 -17.238 1.00 97.56 88 LEU A O 1
ATOM 716 N N . ALA A 1 89 ? 13.168 -2.680 -15.416 1.00 96.44 89 ALA A N 1
ATOM 717 C CA . ALA A 1 89 ? 14.297 -3.563 -15.148 1.00 96.44 89 ALA A CA 1
ATOM 718 C C . ALA A 1 89 ? 13.845 -4.989 -14.782 1.00 96.44 89 ALA A C 1
ATOM 720 O O . ALA A 1 89 ? 14.452 -5.954 -15.237 1.00 96.44 89 ALA A O 1
ATOM 721 N N . ASP A 1 90 ? 12.762 -5.138 -14.015 1.00 96.38 90 ASP A N 1
ATOM 722 C CA . ASP A 1 90 ? 12.168 -6.445 -13.699 1.00 96.38 90 ASP A CA 1
ATOM 723 C C . ASP A 1 90 ? 11.567 -7.141 -14.936 1.00 96.38 90 ASP A C 1
ATOM 725 O O . ASP A 1 90 ? 11.561 -8.367 -15.019 1.00 96.38 90 ASP A O 1
ATOM 729 N N . MET A 1 91 ? 11.117 -6.360 -15.922 1.00 95.81 91 MET A N 1
ATOM 730 C CA . MET A 1 91 ? 10.564 -6.834 -17.195 1.00 95.81 91 MET A CA 1
ATOM 731 C C . MET A 1 91 ? 11.607 -7.104 -18.292 1.00 95.81 91 MET A C 1
ATOM 733 O O . MET A 1 91 ? 11.208 -7.450 -19.405 1.00 95.81 91 MET A O 1
ATOM 737 N N . ASP A 1 92 ? 12.902 -6.919 -18.020 1.00 94.25 92 ASP A N 1
ATOM 738 C CA . ASP A 1 92 ? 13.989 -6.928 -19.018 1.00 94.25 92 ASP A CA 1
ATOM 739 C C . ASP A 1 92 ? 13.878 -5.831 -20.093 1.00 94.25 92 ASP A C 1
ATOM 741 O O . ASP A 1 92 ? 14.420 -5.943 -21.192 1.00 94.25 92 ASP A O 1
ATOM 745 N N . CYS A 1 93 ? 13.205 -4.733 -19.751 1.00 95.62 93 CYS A N 1
ATOM 746 C CA . CYS A 1 93 ? 12.977 -3.555 -20.590 1.00 95.62 93 CYS A CA 1
ATOM 747 C C . CYS A 1 93 ? 13.657 -2.289 -20.032 1.00 95.62 93 CYS A C 1
ATOM 749 O O . CYS A 1 93 ? 13.270 -1.174 -20.379 1.00 95.62 93 CYS A O 1
ATOM 751 N N . GLY A 1 94 ? 14.642 -2.428 -19.136 1.00 94.88 94 GLY A N 1
ATOM 752 C CA . GLY A 1 94 ? 15.264 -1.300 -18.428 1.00 94.88 94 GLY A CA 1
ATOM 753 C C . GLY A 1 94 ? 15.892 -0.242 -19.346 1.00 94.88 94 GLY A C 1
ATOM 754 O O . GLY A 1 94 ? 15.832 0.947 -19.037 1.00 94.88 94 GLY A O 1
ATOM 755 N N . HIS A 1 95 ? 16.423 -0.644 -20.504 1.00 93.38 95 HIS A N 1
ATOM 756 C CA . HIS A 1 95 ? 16.981 0.251 -21.530 1.00 93.38 95 HIS A CA 1
ATOM 757 C C . HIS A 1 95 ? 15.941 1.188 -22.161 1.00 93.38 95 HIS A C 1
ATOM 759 O O . HIS A 1 95 ? 16.303 2.200 -22.754 1.00 93.38 95 HIS A O 1
ATOM 765 N N . MET A 1 96 ? 14.646 0.900 -22.003 1.00 95.00 96 MET A N 1
ATOM 766 C CA . MET A 1 96 ? 13.545 1.716 -22.531 1.00 95.00 96 MET A CA 1
ATOM 767 C C . MET A 1 96 ? 13.165 2.890 -21.606 1.00 95.00 96 MET A C 1
ATOM 769 O O . MET A 1 96 ? 12.251 3.652 -21.919 1.00 95.00 96 MET A O 1
ATOM 773 N N . ILE A 1 97 ? 13.844 3.060 -20.461 1.00 95.31 97 ILE A N 1
ATOM 774 C CA . ILE A 1 97 ? 13.503 4.066 -19.437 1.00 95.31 97 ILE A CA 1
ATOM 775 C C . ILE A 1 97 ? 13.432 5.495 -19.982 1.00 95.31 97 ILE A C 1
ATOM 777 O O . ILE A 1 97 ? 12.524 6.242 -19.627 1.00 95.31 97 ILE A O 1
ATOM 781 N N . ARG A 1 98 ? 14.340 5.865 -20.890 1.00 93.62 98 ARG A N 1
ATOM 782 C CA . ARG A 1 98 ? 14.380 7.202 -21.498 1.00 93.62 98 ARG A CA 1
ATOM 783 C C . ARG A 1 98 ? 13.046 7.567 -22.148 1.00 93.62 98 ARG A C 1
ATOM 785 O O . ARG A 1 98 ? 12.537 8.664 -21.942 1.00 93.62 98 ARG A O 1
ATOM 792 N N . ASP A 1 99 ? 12.493 6.642 -22.921 1.00 94.31 99 ASP A N 1
ATOM 793 C CA . ASP A 1 99 ? 11.251 6.833 -23.660 1.00 94.31 99 ASP A CA 1
ATOM 794 C C . ASP A 1 99 ? 10.049 6.911 -22.711 1.00 94.31 99 ASP A C 1
ATOM 796 O O . ASP A 1 99 ? 9.165 7.749 -22.894 1.00 94.31 99 ASP A O 1
ATOM 800 N N . PHE A 1 100 ? 10.056 6.119 -21.634 1.00 95.75 100 PHE A N 1
ATOM 801 C CA . PHE A 1 100 ? 9.039 6.196 -20.583 1.00 95.75 100 PHE A CA 1
ATOM 802 C C . PHE A 1 100 ? 9.040 7.546 -19.861 1.00 95.75 100 PHE A C 1
ATOM 804 O O . PHE A 1 100 ? 7.973 8.121 -19.656 1.00 95.75 100 PHE A O 1
ATOM 811 N N . MET A 1 101 ? 10.212 8.091 -19.529 1.00 93.44 101 MET A N 1
ATOM 812 C CA . MET A 1 101 ? 10.346 9.359 -18.796 1.00 93.44 101 MET A CA 1
ATOM 813 C C . MET A 1 101 ? 9.761 10.574 -19.530 1.00 93.44 101 MET A C 1
ATOM 815 O O . MET A 1 101 ? 9.529 11.612 -18.916 1.00 93.44 101 MET A O 1
ATOM 819 N N . THR A 1 102 ? 9.496 10.467 -20.836 1.00 89.56 102 THR A N 1
ATOM 820 C CA . THR A 1 102 ? 8.841 11.543 -21.598 1.00 89.56 102 THR A CA 1
ATOM 821 C C . THR A 1 102 ? 7.401 11.796 -21.148 1.00 89.56 102 THR A C 1
ATOM 823 O O . THR A 1 102 ? 6.900 12.909 -21.294 1.00 89.56 102 THR A O 1
ATOM 826 N N . SER A 1 103 ? 6.728 10.761 -20.631 1.00 92.88 103 SER A N 1
ATOM 827 C CA . SER A 1 103 ? 5.278 10.774 -20.395 1.00 92.88 103 SER A CA 1
ATOM 828 C C . SER A 1 103 ? 4.849 10.066 -19.105 1.00 92.88 103 SER A C 1
ATOM 830 O O . SER A 1 103 ? 3.693 10.185 -18.706 1.00 92.88 103 SER A O 1
ATOM 832 N N . MET A 1 104 ? 5.742 9.321 -18.450 1.00 94.31 104 MET A N 1
ATOM 833 C CA . MET A 1 104 ? 5.458 8.487 -17.282 1.00 94.31 104 MET A CA 1
ATOM 834 C C . MET A 1 104 ? 6.313 8.926 -16.099 1.00 94.31 104 MET A C 1
ATOM 836 O O . MET A 1 104 ? 7.520 9.020 -16.242 1.00 94.31 104 MET A O 1
ATOM 840 N N . GLN A 1 105 ? 5.696 9.106 -14.934 1.00 94.19 105 GLN A N 1
ATOM 841 C CA . GLN A 1 105 ? 6.349 9.346 -13.645 1.00 94.19 105 GLN A CA 1
ATOM 842 C C . GLN A 1 105 ? 5.763 8.385 -12.611 1.00 94.19 105 GLN A C 1
ATOM 844 O O . GLN A 1 105 ? 4.635 7.907 -12.772 1.00 94.19 105 GLN A O 1
ATOM 849 N N . ASP A 1 106 ? 6.482 8.147 -11.517 1.00 94.88 106 ASP A N 1
ATOM 850 C CA . ASP A 1 106 ? 6.024 7.288 -10.420 1.00 94.88 106 ASP A CA 1
ATOM 851 C C . ASP A 1 106 ? 4.657 7.726 -9.864 1.00 94.88 106 ASP A C 1
ATOM 853 O O . ASP A 1 106 ? 3.826 6.893 -9.495 1.00 94.88 106 ASP A O 1
ATOM 857 N N . SER A 1 107 ? 4.391 9.036 -9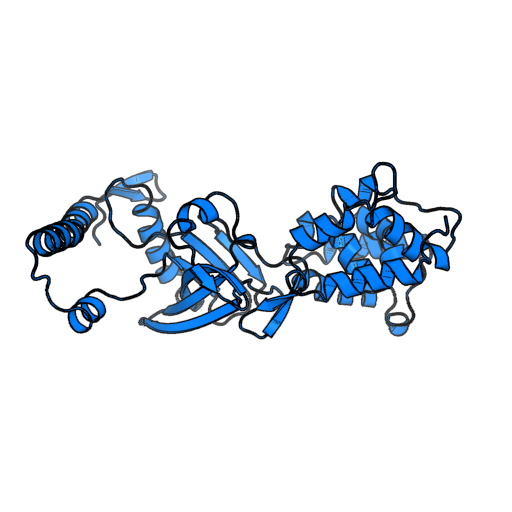.852 1.00 91.75 107 SER A N 1
ATOM 858 C CA . SER A 1 107 ? 3.127 9.629 -9.395 1.00 91.75 107 SER A CA 1
ATOM 859 C C . SER A 1 107 ? 1.909 9.189 -10.221 1.00 91.75 107 SER A C 1
ATOM 861 O O . SER A 1 107 ? 0.794 9.182 -9.696 1.00 91.75 107 SER A O 1
ATOM 863 N N . TYR A 1 108 ? 2.107 8.774 -11.477 1.00 92.38 108 TYR A N 1
ATOM 864 C CA . TYR A 1 108 ? 1.048 8.285 -12.365 1.00 92.38 108 TYR A CA 1
ATOM 865 C C . TYR A 1 108 ? 0.779 6.786 -12.213 1.00 92.38 108 TYR A C 1
ATOM 867 O O . TYR A 1 108 ? -0.280 6.309 -12.622 1.00 92.38 108 TYR A O 1
ATOM 875 N N . LEU A 1 109 ? 1.688 6.027 -11.591 1.00 91.94 109 LEU A N 1
ATOM 876 C CA . LEU A 1 109 ? 1.580 4.567 -11.503 1.00 91.94 109 LEU A CA 1
ATOM 877 C C . LEU A 1 109 ? 0.348 4.092 -10.727 1.00 91.94 109 LEU A C 1
ATOM 879 O O . LEU A 1 109 ? -0.084 2.964 -10.937 1.00 91.94 109 LEU A O 1
ATOM 883 N N . ASN A 1 110 ? -0.242 4.923 -9.865 1.00 87.25 110 ASN A N 1
ATOM 884 C CA . ASN A 1 110 ? -1.453 4.588 -9.110 1.00 87.25 110 ASN A CA 1
ATOM 885 C C . ASN A 1 110 ? -2.767 4.954 -9.833 1.00 87.25 110 ASN A C 1
ATOM 887 O O . ASN A 1 110 ? -3.844 4.649 -9.321 1.00 87.25 110 ASN A O 1
ATOM 891 N N . MET A 1 111 ? -2.707 5.597 -11.004 1.00 87.44 111 MET A N 1
ATOM 892 C CA . MET A 1 111 ? -3.896 6.021 -11.742 1.00 87.44 111 MET A CA 1
ATOM 893 C C . MET A 1 111 ? -4.588 4.825 -12.403 1.00 87.44 111 MET A C 1
ATOM 895 O O . MET A 1 111 ? -3.947 3.954 -12.992 1.00 87.44 111 MET A O 1
ATOM 899 N N . THR A 1 112 ? -5.920 4.789 -12.364 1.00 82.00 112 THR A N 1
ATOM 900 C CA . THR A 1 112 ? -6.704 3.670 -12.918 1.00 82.00 112 THR A CA 1
ATOM 901 C C . THR A 1 112 ? -6.516 3.517 -14.426 1.00 82.00 112 THR A C 1
ATOM 903 O O . THR A 1 112 ? -6.423 2.398 -14.927 1.00 82.00 112 THR A O 1
ATOM 906 N N . ASN A 1 113 ? -6.410 4.631 -15.152 1.00 84.56 113 ASN A N 1
ATOM 907 C CA . ASN A 1 113 ? -6.231 4.631 -16.597 1.00 84.56 113 ASN A CA 1
ATOM 908 C C . ASN A 1 113 ? -5.061 5.530 -17.005 1.00 84.56 113 ASN A C 1
ATOM 910 O O . ASN A 1 113 ? -5.178 6.752 -16.972 1.00 84.56 113 ASN A O 1
ATOM 914 N N . ILE A 1 114 ? -3.969 4.901 -17.438 1.00 89.12 114 ILE A N 1
ATOM 915 C CA . ILE A 1 114 ? -2.784 5.568 -17.993 1.00 89.12 114 ILE A CA 1
ATOM 916 C C . ILE A 1 114 ? -2.589 5.273 -19.486 1.00 89.12 114 ILE A C 1
ATOM 918 O O . ILE A 1 114 ? -1.555 5.609 -20.050 1.00 89.12 114 ILE A O 1
ATOM 922 N N . SER A 1 115 ? -3.587 4.684 -20.159 1.00 87.56 115 SER A N 1
ATOM 923 C CA . SER A 1 115 ? -3.473 4.285 -21.575 1.00 87.56 115 SER A CA 1
ATOM 924 C C . SER A 1 115 ? -3.179 5.455 -22.518 1.00 87.56 115 SER A C 1
ATOM 926 O O . SER A 1 115 ? -2.471 5.286 -23.508 1.00 87.56 115 SER A O 1
ATOM 928 N N . GLY A 1 116 ? -3.658 6.659 -22.186 1.00 90.00 116 GLY A N 1
ATOM 929 C CA . GLY A 1 116 ? -3.353 7.881 -22.933 1.00 90.00 116 GLY A CA 1
ATOM 930 C C . GLY A 1 116 ? -1.869 8.262 -22.919 1.00 90.00 116 GLY A C 1
ATOM 931 O O . GLY A 1 116 ? -1.422 8.958 -23.826 1.00 90.00 116 GLY A O 1
ATOM 932 N N . LEU A 1 117 ? -1.100 7.774 -21.939 1.00 93.00 117 LEU A N 1
ATOM 933 C CA . LEU A 1 117 ? 0.340 8.009 -21.830 1.00 93.00 117 LEU A CA 1
ATOM 934 C C . LEU A 1 117 ? 1.161 7.036 -22.691 1.00 93.00 117 LEU A C 1
ATOM 936 O O . LEU A 1 117 ? 2.338 7.283 -22.916 1.00 93.00 117 LEU A O 1
ATOM 940 N N . TYR A 1 118 ? 0.569 5.949 -23.198 1.00 94.88 118 TYR A N 1
ATOM 941 C CA . TYR A 1 118 ? 1.311 4.918 -23.933 1.00 94.88 118 TYR A CA 1
ATOM 942 C C . TYR A 1 118 ? 1.612 5.283 -25.381 1.00 94.88 118 TYR A C 1
ATOM 944 O O . TYR A 1 118 ? 2.691 4.954 -25.863 1.00 94.88 118 TYR A O 1
ATOM 952 N N . ASN A 1 119 ? 0.702 5.968 -26.080 1.00 93.69 119 ASN A N 1
ATOM 953 C CA . ASN A 1 119 ? 0.935 6.322 -27.484 1.00 93.69 119 ASN A CA 1
ATOM 954 C C . ASN A 1 119 ? 2.189 7.200 -27.661 1.00 93.69 119 ASN A C 1
ATOM 956 O O . ASN A 1 119 ? 3.039 6.813 -28.457 1.00 93.69 119 ASN A O 1
ATOM 960 N N . PRO A 1 120 ? 2.393 8.281 -26.877 1.00 95.19 120 PRO A N 1
ATOM 961 C CA . PRO A 1 120 ? 3.621 9.071 -26.969 1.00 95.19 120 PRO A CA 1
ATOM 962 C C . PRO A 1 120 ? 4.899 8.261 -26.702 1.00 95.19 120 PRO A C 1
ATOM 964 O O . PRO A 1 120 ? 5.898 8.450 -27.390 1.00 95.19 120 PRO A O 1
ATOM 967 N N . ILE A 1 121 ? 4.863 7.328 -25.741 1.00 95.94 121 ILE A N 1
ATOM 968 C CA . ILE A 1 121 ? 6.008 6.462 -25.415 1.00 95.94 121 ILE A CA 1
ATOM 969 C C . ILE A 1 121 ? 6.304 5.516 -26.586 1.00 95.94 121 ILE A C 1
ATOM 971 O O . ILE A 1 121 ? 7.454 5.371 -26.992 1.00 95.94 121 ILE A O 1
ATOM 975 N N . MET A 1 122 ? 5.273 4.893 -27.167 1.00 95.19 122 MET A N 1
ATOM 976 C CA . MET A 1 122 ? 5.428 4.014 -28.331 1.00 95.19 122 MET A CA 1
ATOM 977 C C . MET A 1 122 ? 5.947 4.765 -29.560 1.00 95.19 122 MET A C 1
ATOM 979 O O . MET A 1 122 ? 6.818 4.243 -30.254 1.00 95.19 122 MET A O 1
ATOM 983 N N . ASP A 1 123 ? 5.459 5.983 -29.804 1.00 94.62 123 ASP A N 1
ATOM 984 C CA . ASP A 1 123 ? 5.927 6.833 -30.901 1.00 94.62 123 ASP A CA 1
ATOM 985 C C . ASP A 1 123 ? 7.403 7.222 -30.707 1.00 94.62 123 ASP A C 1
ATOM 987 O O . ASP A 1 123 ? 8.186 7.152 -31.655 1.00 94.62 123 ASP A O 1
ATOM 991 N N . SER A 1 124 ? 7.806 7.564 -29.476 1.00 93.38 124 SER A N 1
ATOM 992 C CA . SER A 1 124 ? 9.208 7.833 -29.116 1.00 93.38 124 SER A CA 1
ATOM 993 C C . SER A 1 124 ? 10.106 6.628 -29.413 1.00 93.38 124 SER A C 1
ATOM 995 O O . SER A 1 124 ? 11.067 6.740 -30.175 1.00 93.38 124 SER A O 1
ATOM 997 N N . MET A 1 125 ? 9.728 5.443 -28.919 1.00 94.12 125 MET A N 1
ATOM 998 C CA . MET A 1 125 ? 10.501 4.216 -29.131 1.00 94.12 125 MET A CA 1
ATOM 999 C C . MET A 1 125 ? 10.597 3.832 -30.612 1.00 94.12 125 MET A C 1
ATOM 1001 O O . MET A 1 125 ? 11.643 3.362 -31.061 1.00 94.12 125 MET A O 1
ATOM 1005 N N . ALA A 1 126 ? 9.524 4.042 -31.383 1.00 93.75 126 ALA A N 1
ATOM 1006 C CA . ALA A 1 126 ? 9.501 3.762 -32.814 1.00 93.75 126 ALA A CA 1
ATOM 1007 C C . ALA A 1 126 ? 10.409 4.712 -33.610 1.00 93.75 126 ALA A C 1
ATOM 1009 O O . ALA A 1 126 ? 11.123 4.260 -34.509 1.00 93.75 126 ALA A O 1
ATOM 1010 N N . ASN A 1 127 ? 10.411 6.004 -33.268 1.00 92.12 127 ASN A N 1
ATOM 1011 C CA . ASN A 1 127 ? 11.280 7.002 -33.895 1.00 92.12 127 ASN A CA 1
ATOM 1012 C C . ASN A 1 127 ? 12.759 6.700 -33.637 1.00 92.12 127 ASN A C 1
ATOM 1014 O O . ASN A 1 127 ? 13.575 6.750 -34.560 1.00 92.12 127 ASN A O 1
ATOM 1018 N N . ASP A 1 128 ? 13.073 6.303 -32.406 1.00 88.81 128 ASP A N 1
ATOM 1019 C CA . ASP A 1 128 ? 14.432 5.988 -31.974 1.00 88.81 128 ASP A CA 1
ATOM 1020 C C . ASP A 1 128 ? 14.857 4.553 -32.319 1.00 88.81 128 ASP A C 1
ATOM 1022 O O . ASP A 1 128 ? 16.010 4.177 -32.108 1.00 88.81 128 ASP A O 1
ATOM 1026 N N . LYS A 1 129 ? 13.943 3.756 -32.894 1.00 90.19 129 LYS A N 1
ATOM 1027 C CA . LYS A 1 129 ? 14.146 2.348 -33.271 1.00 90.19 129 LYS A CA 1
ATOM 1028 C C . LYS A 1 129 ? 14.652 1.498 -32.102 1.00 90.19 129 LYS A C 1
ATOM 1030 O O . LYS A 1 129 ? 15.521 0.645 -32.281 1.00 90.19 129 LYS A O 1
ATOM 1035 N N . VAL A 1 130 ? 14.096 1.729 -30.914 1.00 90.69 130 VAL A N 1
ATOM 1036 C CA . VAL A 1 130 ? 14.470 1.024 -29.682 1.00 90.69 130 VAL A CA 1
ATOM 1037 C C . VAL A 1 130 ? 14.206 -0.472 -29.842 1.00 90.69 130 VAL A C 1
ATOM 1039 O O . VAL A 1 130 ? 13.112 -0.876 -30.247 1.00 90.69 130 VAL A O 1
ATOM 1042 N N . GLU A 1 131 ? 15.192 -1.306 -29.516 1.00 92.00 131 GLU A N 1
ATOM 1043 C CA . GLU A 1 131 ? 15.053 -2.757 -29.620 1.00 92.00 131 GLU A CA 1
ATOM 1044 C C . GLU A 1 131 ? 14.063 -3.307 -28.582 1.00 92.00 131 GLU A C 1
ATOM 1046 O O . GLU A 1 131 ? 14.088 -2.952 -27.400 1.00 92.00 131 GLU A O 1
ATOM 1051 N N . VAL A 1 132 ? 13.181 -4.198 -29.038 1.00 93.31 132 VAL A N 1
ATOM 1052 C CA . VAL A 1 132 ? 12.196 -4.888 -28.201 1.00 93.31 132 VAL A CA 1
ATOM 1053 C C . VAL A 1 132 ? 12.775 -6.234 -27.752 1.00 93.31 132 VAL A C 1
ATOM 1055 O O . VAL A 1 132 ? 13.145 -7.029 -28.624 1.00 93.31 132 VAL A O 1
ATOM 1058 N N . PRO A 1 133 ? 12.795 -6.545 -26.439 1.00 92.19 133 PRO A N 1
ATOM 1059 C CA . PRO A 1 133 ? 13.298 -7.826 -25.952 1.00 92.19 133 PRO A CA 1
ATOM 1060 C C . PRO A 1 133 ? 12.572 -9.029 -26.559 1.00 92.19 133 PRO A C 1
ATOM 1062 O O . PRO A 1 133 ? 11.382 -8.963 -26.886 1.00 92.19 133 PRO A O 1
ATOM 1065 N N . ASP A 1 134 ? 13.276 -10.159 -26.651 1.00 91.31 134 ASP A N 1
ATOM 1066 C CA . ASP A 1 134 ? 12.803 -11.403 -27.276 1.00 91.31 134 ASP A CA 1
ATOM 1067 C C . ASP A 1 134 ? 11.399 -11.823 -26.820 1.00 91.31 134 ASP A C 1
ATOM 1069 O O . ASP A 1 134 ? 10.568 -12.201 -27.651 1.00 91.31 134 ASP A O 1
ATOM 1073 N N . GLY A 1 135 ? 11.110 -11.686 -25.520 1.00 91.62 135 GLY A N 1
ATOM 1074 C CA . GLY A 1 135 ? 9.817 -12.027 -24.919 1.00 91.62 135 GLY A CA 1
ATOM 1075 C C . GLY A 1 135 ? 8.625 -11.230 -25.462 1.00 91.62 135 GLY A C 1
ATOM 1076 O O . GLY A 1 135 ? 7.498 -11.718 -25.416 1.00 91.62 135 GLY A O 1
ATOM 1077 N N . TYR A 1 136 ? 8.859 -10.048 -26.041 1.00 95.38 136 TYR A N 1
ATOM 1078 C CA . TYR A 1 136 ? 7.809 -9.140 -26.514 1.00 95.38 136 TYR A CA 1
ATOM 1079 C C . TYR A 1 136 ? 7.788 -8.963 -28.038 1.00 95.38 136 TYR A C 1
ATOM 1081 O O . TYR A 1 136 ? 6.867 -8.339 -28.565 1.00 95.38 136 TYR A O 1
ATOM 1089 N N . ARG A 1 137 ? 8.735 -9.552 -28.787 1.00 90.44 137 ARG A N 1
ATOM 1090 C CA . ARG A 1 137 ? 8.876 -9.360 -30.249 1.00 90.44 137 ARG A CA 1
ATOM 1091 C C . ARG A 1 137 ? 7.582 -9.548 -31.045 1.00 90.44 137 ARG A C 1
ATOM 1093 O O . ARG A 1 137 ? 7.320 -8.785 -31.968 1.00 90.44 137 ARG A O 1
ATOM 1100 N N . LYS A 1 138 ? 6.754 -10.538 -30.689 1.00 87.81 138 LYS A N 1
ATOM 1101 C CA . LYS A 1 138 ? 5.497 -10.842 -31.402 1.00 87.81 138 LYS A CA 1
ATOM 1102 C C . LYS A 1 138 ? 4.469 -9.702 -31.323 1.00 87.81 138 LYS A C 1
ATOM 1104 O O . LYS A 1 138 ? 3.691 -9.540 -32.257 1.00 87.81 138 LYS A O 1
ATOM 1109 N N . GLY A 1 139 ? 4.450 -8.947 -30.223 1.00 86.31 139 GLY A N 1
ATOM 1110 C CA . GLY A 1 139 ? 3.536 -7.816 -30.021 1.00 86.31 139 GLY A CA 1
ATOM 1111 C C . GLY A 1 139 ? 4.215 -6.444 -30.049 1.00 86.31 139 GLY A C 1
ATOM 1112 O O . GLY A 1 139 ? 3.530 -5.426 -29.955 1.00 86.31 139 GLY A O 1
ATOM 1113 N N . GLY A 1 140 ? 5.543 -6.403 -30.190 1.00 95.06 140 GLY A N 1
ATOM 1114 C CA . GLY A 1 140 ? 6.334 -5.177 -30.243 1.00 95.06 140 GLY A CA 1
ATOM 1115 C C . GLY A 1 140 ? 6.145 -4.301 -29.002 1.00 95.06 140 GLY A C 1
ATOM 1116 O O . GLY A 1 140 ? 5.924 -4.794 -27.895 1.00 95.06 140 GLY A O 1
ATOM 1117 N N . TYR A 1 141 ? 6.175 -2.983 -29.200 1.00 95.94 141 TYR A N 1
ATOM 1118 C CA . TYR A 1 141 ? 5.985 -2.003 -28.127 1.00 95.94 141 TYR A CA 1
ATOM 1119 C C . TYR A 1 141 ? 4.642 -2.135 -27.407 1.00 95.94 141 TYR A C 1
ATOM 1121 O O . TYR A 1 141 ? 4.566 -1.899 -26.205 1.00 95.94 141 TYR A O 1
ATOM 1129 N N . ARG A 1 142 ? 3.589 -2.570 -28.107 1.00 95.88 142 ARG A N 1
ATOM 1130 C CA . ARG A 1 142 ? 2.265 -2.753 -27.506 1.00 95.88 142 ARG A CA 1
ATOM 1131 C C . ARG A 1 142 ? 2.278 -3.825 -26.420 1.00 95.88 142 ARG A C 1
ATOM 1133 O O . ARG A 1 142 ? 1.725 -3.597 -25.351 1.00 95.88 142 ARG A O 1
ATOM 1140 N N . ALA A 1 143 ? 2.953 -4.949 -26.667 1.00 96.38 143 ALA A N 1
ATOM 1141 C CA . ALA A 1 143 ? 3.101 -6.000 -25.662 1.00 96.38 143 ALA A CA 1
ATOM 1142 C C . ALA A 1 143 ? 3.911 -5.526 -24.446 1.00 96.38 143 ALA A C 1
ATOM 1144 O O . ALA A 1 143 ? 3.592 -5.908 -23.325 1.00 96.38 143 ALA A O 1
ATOM 1145 N N . VAL A 1 144 ? 4.909 -4.656 -24.648 1.00 97.06 144 VAL A N 1
ATOM 1146 C CA . VAL A 1 144 ? 5.641 -4.024 -23.537 1.00 97.06 144 VAL A CA 1
ATOM 1147 C C . VAL A 1 144 ? 4.709 -3.133 -22.708 1.00 97.06 144 VAL A C 1
ATOM 1149 O O . VAL A 1 144 ? 4.735 -3.217 -21.485 1.00 97.06 144 VAL A O 1
ATOM 1152 N N . MET A 1 145 ? 3.858 -2.316 -23.343 1.00 96.56 145 MET A N 1
ATOM 1153 C CA . MET A 1 145 ? 2.899 -1.458 -22.624 1.00 96.56 145 MET A CA 1
ATOM 1154 C C . MET A 1 145 ? 1.864 -2.272 -21.841 1.00 96.56 145 MET A C 1
ATOM 1156 O O . MET A 1 145 ? 1.566 -1.943 -20.697 1.00 96.56 145 MET A O 1
ATOM 1160 N N . GLU A 1 146 ? 1.325 -3.334 -22.446 1.00 95.06 146 GLU A N 1
ATOM 1161 C CA . GLU A 1 146 ? 0.357 -4.231 -21.803 1.00 95.06 146 GLU A CA 1
ATOM 1162 C C . GLU A 1 146 ? 0.989 -4.920 -20.581 1.00 95.06 146 GLU A C 1
ATOM 1164 O O . GLU A 1 146 ? 0.442 -4.841 -19.482 1.00 95.06 146 GLU A O 1
ATOM 1169 N N . ALA A 1 147 ? 2.192 -5.483 -20.732 1.00 96.00 147 ALA A N 1
ATOM 1170 C CA . ALA A 1 147 ? 2.923 -6.092 -19.623 1.00 96.00 147 ALA A CA 1
ATOM 1171 C C . ALA A 1 147 ? 3.279 -5.075 -18.525 1.00 96.00 147 ALA A C 1
ATOM 1173 O O . ALA A 1 147 ? 3.189 -5.391 -17.339 1.00 96.00 147 ALA A O 1
ATOM 1174 N N . PHE A 1 148 ? 3.631 -3.840 -18.892 1.00 96.50 148 PHE A N 1
ATOM 1175 C CA . PHE A 1 148 ? 3.897 -2.772 -17.929 1.00 96.50 148 PHE A CA 1
ATOM 1176 C C . PHE A 1 148 ? 2.634 -2.388 -17.138 1.00 96.50 148 PHE A C 1
ATOM 1178 O O . PHE A 1 148 ? 2.702 -2.258 -15.913 1.00 96.50 148 PHE A O 1
ATOM 1185 N N . ASP A 1 149 ? 1.476 -2.242 -17.802 1.00 94.50 149 ASP A N 1
ATOM 1186 C CA . ASP A 1 149 ? 0.198 -1.945 -17.128 1.00 94.50 149 ASP A CA 1
ATOM 1187 C C . ASP A 1 149 ? -0.206 -3.049 -16.152 1.00 94.50 149 ASP A C 1
ATOM 1189 O O . ASP A 1 149 ? -0.752 -2.761 -15.089 1.00 94.50 149 ASP A O 1
ATOM 1193 N N . GLU A 1 150 ? 0.049 -4.308 -16.499 1.00 93.12 150 GLU A N 1
ATOM 1194 C CA . GLU A 1 150 ? -0.213 -5.444 -15.617 1.00 93.12 150 GLU A CA 1
ATOM 1195 C C . GLU A 1 150 ? 0.756 -5.456 -14.431 1.00 93.12 150 GLU A C 1
ATOM 1197 O O . GLU A 1 150 ? 0.348 -5.662 -13.284 1.00 93.12 150 GLU A O 1
ATOM 1202 N N . ARG A 1 151 ? 2.042 -5.191 -14.687 1.00 94.94 151 ARG A N 1
ATOM 1203 C CA . ARG A 1 151 ? 3.101 -5.318 -13.686 1.00 94.94 151 ARG A CA 1
ATOM 1204 C C . ARG A 1 151 ? 3.092 -4.204 -12.647 1.00 94.94 151 ARG A C 1
ATOM 1206 O O . ARG A 1 151 ? 3.375 -4.476 -11.477 1.00 94.94 151 ARG A O 1
ATOM 1213 N N . ARG A 1 152 ? 2.750 -2.969 -13.034 1.00 94.69 152 ARG A N 1
ATOM 1214 C CA . ARG A 1 152 ? 2.850 -1.793 -12.149 1.00 94.69 152 ARG A CA 1
ATOM 1215 C C . ARG A 1 152 ? 2.091 -1.955 -10.837 1.00 94.69 152 ARG A C 1
ATOM 1217 O O . ARG A 1 152 ? 2.569 -1.494 -9.808 1.00 94.69 152 ARG A O 1
ATOM 1224 N N . TRP A 1 153 ? 0.954 -2.650 -10.835 1.00 93.81 153 TRP A N 1
ATOM 1225 C CA . TRP A 1 153 ? 0.110 -2.789 -9.645 1.00 93.81 153 TRP A CA 1
ATOM 1226 C C . TRP A 1 153 ? 0.784 -3.533 -8.495 1.00 93.81 153 TRP A C 1
ATOM 1228 O O . TRP A 1 153 ? 0.448 -3.291 -7.338 1.00 93.81 153 TRP A O 1
ATOM 1238 N N . ALA A 1 154 ? 1.770 -4.382 -8.796 1.00 95.19 154 ALA A N 1
ATOM 1239 C CA . ALA A 1 154 ? 2.607 -4.993 -7.775 1.00 95.19 154 ALA A CA 1
ATOM 1240 C C . ALA A 1 154 ? 3.563 -3.980 -7.126 1.00 95.19 154 ALA A C 1
ATOM 1242 O O . ALA A 1 154 ? 3.908 -4.151 -5.969 1.00 95.19 154 ALA A O 1
ATOM 1243 N N . PHE A 1 155 ? 3.978 -2.921 -7.820 1.00 95.75 155 PHE A N 1
ATOM 1244 C CA . PHE A 1 155 ? 4.936 -1.923 -7.321 1.00 95.75 155 PHE A CA 1
ATOM 1245 C C . PHE A 1 155 ? 4.283 -0.715 -6.642 1.00 95.75 155 PHE A C 1
ATOM 1247 O O . PHE A 1 155 ? 4.974 0.078 -6.007 1.00 95.75 155 PHE A O 1
ATOM 1254 N N . VAL A 1 156 ? 2.964 -0.566 -6.758 1.00 91.75 156 VAL A N 1
ATOM 1255 C CA . VAL A 1 156 ? 2.201 0.526 -6.138 1.00 91.75 156 VAL A CA 1
ATOM 1256 C C . VAL A 1 156 ? 0.980 -0.005 -5.381 1.00 91.75 156 VAL A C 1
ATOM 1258 O O . VAL A 1 156 ? -0.163 0.265 -5.766 1.00 91.75 156 VAL A O 1
ATOM 1261 N N . PRO A 1 157 ? 1.189 -0.753 -4.280 1.00 91.25 157 PRO A N 1
ATOM 1262 C CA . PRO A 1 157 ? 0.097 -1.052 -3.365 1.00 91.25 157 PRO A CA 1
ATOM 1263 C C . PRO A 1 157 ? -0.517 0.262 -2.833 1.00 91.25 157 PRO A C 1
ATOM 1265 O O . PRO A 1 157 ? 0.205 1.230 -2.573 1.00 91.25 157 PRO A O 1
ATOM 1268 N N . PRO A 1 158 ? -1.848 0.337 -2.654 1.00 87.81 158 PRO A N 1
ATOM 1269 C CA . PRO A 1 158 ? -2.498 1.524 -2.125 1.00 87.81 158 PRO A CA 1
ATOM 1270 C C . PRO A 1 158 ? -2.109 1.725 -0.658 1.00 87.81 158 PRO A C 1
ATOM 1272 O O . PRO A 1 158 ? -2.455 0.921 0.201 1.00 87.81 158 PRO A O 1
ATOM 1275 N N . LEU A 1 159 ? -1.414 2.822 -0.371 1.00 85.00 159 LEU A N 1
ATOM 1276 C CA . LEU A 1 159 ? -1.011 3.195 0.985 1.00 85.00 159 LEU A CA 1
ATOM 1277 C C . LEU A 1 159 ? -2.200 3.761 1.759 1.00 85.00 159 LEU A C 1
ATOM 1279 O O . LEU A 1 159 ? -2.860 4.687 1.277 1.00 85.00 159 LEU A O 1
ATOM 1283 N N . LEU A 1 160 ? -2.460 3.237 2.959 1.00 85.69 160 LEU A N 1
ATOM 1284 C CA . LEU A 1 160 ? -3.575 3.698 3.786 1.00 85.69 160 LEU A CA 1
ATOM 1285 C C . LEU A 1 160 ? -3.221 5.006 4.497 1.00 85.69 160 LEU A C 1
ATOM 1287 O O . LEU A 1 160 ? -2.148 5.153 5.087 1.00 85.69 160 LEU A O 1
ATOM 1291 N N . GLN A 1 161 ? -4.149 5.959 4.438 1.00 87.00 161 GLN A N 1
ATOM 1292 C CA . GLN A 1 161 ? -4.016 7.298 5.006 1.00 87.00 161 GLN A CA 1
ATOM 1293 C C . GLN A 1 161 ? -5.279 7.647 5.793 1.00 87.00 161 GLN A C 1
ATOM 1295 O O . GLN A 1 161 ? -6.373 7.170 5.479 1.00 87.00 161 GLN A O 1
ATOM 1300 N N . LEU A 1 162 ? -5.123 8.489 6.815 1.00 86.69 162 LEU A N 1
ATOM 1301 C CA . LEU A 1 162 ? -6.234 8.917 7.656 1.00 86.69 162 LEU A CA 1
ATOM 1302 C C . LEU A 1 162 ? -7.230 9.697 6.799 1.00 86.69 162 LEU A C 1
ATOM 1304 O O . LEU A 1 162 ? -6.824 10.562 6.026 1.00 86.69 162 LEU A O 1
ATOM 1308 N N . ARG A 1 163 ? -8.525 9.401 6.953 1.00 83.00 163 ARG A N 1
ATOM 1309 C CA . ARG A 1 163 ? -9.609 10.016 6.169 1.00 83.00 163 ARG A CA 1
ATOM 1310 C C . ARG A 1 163 ? -9.398 9.867 4.662 1.00 83.00 163 ARG A C 1
ATOM 1312 O O . ARG A 1 163 ? -9.789 10.741 3.892 1.00 83.00 163 ARG A O 1
ATOM 1319 N N . MET A 1 164 ? -8.779 8.762 4.241 1.00 83.81 164 MET A N 1
ATOM 1320 C CA . MET A 1 164 ? -8.774 8.386 2.834 1.00 83.81 164 MET A CA 1
ATOM 1321 C C . MET A 1 164 ? -10.213 8.402 2.295 1.00 83.81 164 MET A C 1
ATOM 1323 O O . MET A 1 164 ? -11.145 8.031 3.005 1.00 83.81 164 MET A O 1
ATOM 1327 N N . ASP A 1 165 ? -10.362 8.844 1.052 1.00 84.69 165 ASP A N 1
ATOM 1328 C CA . ASP A 1 165 ? -11.552 8.664 0.225 1.00 84.69 165 ASP A CA 1
ATOM 1329 C C . ASP A 1 165 ? -11.063 8.496 -1.220 1.00 84.69 165 ASP A C 1
ATOM 1331 O O . ASP A 1 165 ? -10.873 9.462 -1.962 1.00 84.69 165 ASP A O 1
ATOM 1335 N N . LYS A 1 166 ? -10.660 7.268 -1.567 1.00 82.69 166 LYS A N 1
ATOM 1336 C CA . LYS A 1 166 ? -10.020 6.960 -2.856 1.00 82.69 166 LYS A CA 1
ATOM 1337 C C . LYS A 1 166 ? -10.732 5.832 -3.576 1.00 82.69 166 LYS A C 1
ATOM 1339 O O . LYS A 1 166 ? -11.088 4.829 -2.965 1.00 82.69 166 LYS A O 1
ATOM 1344 N N . ASN A 1 167 ? -10.837 5.967 -4.895 1.00 83.38 167 ASN A N 1
ATOM 1345 C CA . ASN A 1 167 ? -11.206 4.874 -5.786 1.00 83.38 167 ASN A CA 1
ATOM 1346 C C . ASN A 1 167 ? -9.973 4.011 -6.078 1.00 83.38 167 ASN A C 1
ATOM 1348 O O . ASN A 1 167 ? -8.952 4.511 -6.543 1.00 83.38 167 ASN A O 1
ATOM 1352 N N . ILE A 1 168 ? -10.081 2.721 -5.792 1.00 84.44 168 ILE A N 1
ATOM 1353 C CA . ILE A 1 168 ? -9.062 1.695 -5.977 1.00 84.44 168 ILE A CA 1
ATOM 1354 C C . ILE A 1 168 ? -9.573 0.740 -7.051 1.00 84.44 168 ILE A C 1
ATOM 1356 O O . ILE A 1 168 ? -10.698 0.247 -6.964 1.00 84.44 168 ILE A O 1
ATOM 1360 N N . CYS A 1 169 ? -8.745 0.453 -8.054 1.00 79.81 169 CYS A N 1
ATOM 1361 C CA . CYS A 1 169 ? -9.129 -0.488 -9.095 1.00 79.81 169 CYS A CA 1
ATOM 1362 C C . CYS A 1 169 ? -9.085 -1.924 -8.552 1.00 79.81 169 CYS A C 1
ATOM 1364 O O . CYS A 1 169 ? -8.005 -2.497 -8.464 1.00 79.81 169 CYS A O 1
ATOM 1366 N N . TYR A 1 170 ? -10.202 -2.532 -8.146 1.00 76.06 170 TYR A N 1
ATOM 1367 C CA . TYR A 1 170 ? -10.145 -3.789 -7.371 1.00 76.06 170 TYR A CA 1
ATOM 1368 C C . TYR A 1 170 ? -9.612 -4.972 -8.174 1.00 76.06 170 TYR A C 1
ATOM 1370 O O . TYR A 1 170 ? -8.956 -5.857 -7.628 1.00 76.06 170 TYR A O 1
ATOM 1378 N N . GLN A 1 171 ? -9.870 -4.983 -9.481 1.00 77.50 171 GLN A N 1
ATOM 1379 C CA . GLN A 1 171 ? -9.405 -6.056 -10.358 1.00 77.50 171 GLN A CA 1
ATOM 1380 C C . GLN A 1 171 ? -7.889 -6.034 -10.563 1.00 77.50 171 GLN A C 1
ATOM 1382 O O . GLN A 1 171 ? -7.304 -7.078 -10.843 1.00 77.50 171 GLN A O 1
ATOM 1387 N N . LYS A 1 172 ? -7.262 -4.860 -10.431 1.00 83.69 172 LYS A N 1
ATOM 1388 C CA . LYS A 1 172 ? -5.851 -4.660 -10.763 1.00 83.69 172 LYS A CA 1
ATOM 1389 C C . LYS A 1 172 ? -4.983 -4.369 -9.535 1.00 83.69 172 LYS A C 1
ATOM 1391 O O . LYS A 1 172 ? -3.913 -4.949 -9.394 1.00 83.69 172 LYS A O 1
ATOM 1396 N N . CYS A 1 173 ? -5.446 -3.514 -8.627 1.00 86.12 173 CYS A N 1
ATOM 1397 C CA . CYS A 1 173 ? -4.725 -3.144 -7.414 1.00 86.12 173 CYS A CA 1
ATOM 1398 C C . CYS A 1 173 ? -4.618 -4.308 -6.424 1.00 86.12 173 CYS A C 1
ATOM 1400 O O . CYS A 1 173 ? -5.558 -5.079 -6.221 1.00 86.12 173 CYS A O 1
ATOM 1402 N N . ILE A 1 174 ? -3.497 -4.358 -5.707 1.00 91.69 174 ILE A N 1
ATOM 1403 C CA . ILE A 1 174 ? -3.258 -5.331 -4.642 1.00 91.69 174 ILE A CA 1
ATOM 1404 C C . ILE A 1 174 ? -3.398 -4.620 -3.299 1.00 91.69 174 ILE A C 1
ATOM 1406 O O . ILE A 1 174 ? -2.531 -3.841 -2.918 1.00 91.69 174 ILE A O 1
ATOM 1410 N N . LEU A 1 175 ? -4.497 -4.864 -2.578 1.00 92.06 175 LEU A N 1
ATOM 1411 C CA . LEU A 1 175 ? -4.694 -4.291 -1.242 1.00 92.06 175 LEU A CA 1
ATOM 1412 C C . LEU A 1 175 ? -3.614 -4.808 -0.270 1.00 92.06 175 LEU A C 1
ATOM 1414 O O . LEU A 1 175 ? -3.413 -6.024 -0.215 1.00 92.06 175 LEU A O 1
ATOM 1418 N N . PRO A 1 176 ? -2.987 -3.938 0.544 1.00 93.06 176 PRO A N 1
ATOM 1419 C CA . PRO A 1 176 ? -1.819 -4.272 1.370 1.00 93.06 176 PRO A CA 1
ATOM 1420 C C . PRO A 1 176 ? -2.157 -5.019 2.675 1.00 93.06 176 PRO A C 1
ATOM 1422 O O . PRO A 1 176 ? -1.397 -4.966 3.639 1.00 93.06 176 PRO A O 1
ATOM 1425 N N . PHE A 1 177 ? -3.303 -5.697 2.752 1.00 95.50 177 PHE A N 1
ATOM 1426 C CA . PHE A 1 177 ? -3.652 -6.489 3.931 1.00 95.50 177 PHE A CA 1
ATOM 1427 C C . PHE A 1 177 ? -3.017 -7.874 3.819 1.00 95.50 177 PHE A C 1
ATOM 1429 O O . PHE A 1 177 ? -3.296 -8.590 2.861 1.00 95.50 177 PHE A O 1
ATOM 1436 N N . PHE A 1 178 ? -2.210 -8.293 4.791 1.00 95.62 178 PHE A N 1
ATOM 1437 C CA . PHE A 1 178 ? -1.696 -9.671 4.819 1.00 95.62 178 PHE A CA 1
ATOM 1438 C C . PHE A 1 178 ? -2.714 -10.652 5.419 1.00 95.62 178 PHE A C 1
ATOM 1440 O O . PHE A 1 178 ? -2.631 -11.856 5.203 1.00 95.62 178 PHE A O 1
ATOM 1447 N N . TYR A 1 179 ? -3.716 -10.135 6.135 1.00 96.94 179 TYR A N 1
ATOM 1448 C CA . TYR A 1 179 ? -4.789 -10.916 6.740 1.00 96.94 179 TYR A CA 1
ATOM 1449 C C . TYR A 1 179 ? -6.142 -10.258 6.493 1.00 96.94 179 TYR A C 1
ATOM 1451 O O . TYR A 1 179 ? -6.278 -9.039 6.626 1.00 96.94 179 TYR A O 1
ATOM 1459 N N . LYS A 1 180 ? -7.152 -11.081 6.199 1.00 96.25 180 LYS A N 1
ATOM 1460 C CA . LYS A 1 180 ? -8.556 -10.676 6.136 1.00 96.25 180 LYS A CA 1
ATOM 1461 C C . LYS A 1 180 ? -9.449 -11.825 6.592 1.00 96.25 180 LYS A C 1
ATOM 1463 O O . LYS A 1 180 ? -9.502 -12.862 5.935 1.00 96.25 180 LYS A O 1
ATOM 1468 N N . LYS A 1 181 ? -10.199 -11.628 7.673 1.00 96.25 181 LYS A N 1
ATOM 1469 C CA . LYS A 1 181 ? -11.189 -12.595 8.163 1.00 96.25 181 LYS A CA 1
ATOM 1470 C C . LYS A 1 181 ? -12.555 -11.946 8.270 1.00 96.25 181 LYS A C 1
ATOM 1472 O O . LYS A 1 181 ? -12.691 -10.836 8.764 1.00 96.25 181 LYS A O 1
ATOM 1477 N N . PHE A 1 182 ? -13.573 -12.642 7.788 1.00 94.44 182 PHE A N 1
ATOM 1478 C CA . PHE A 1 182 ? -14.958 -12.226 7.967 1.00 94.44 182 PHE A CA 1
ATOM 1479 C C . PHE A 1 182 ? -15.347 -12.318 9.452 1.00 94.44 182 PHE A C 1
ATOM 1481 O O . PHE A 1 182 ? -15.119 -13.355 10.072 1.00 94.44 182 PHE A O 1
ATOM 1488 N N . ILE A 1 183 ? -15.905 -11.235 9.999 1.00 91.19 183 ILE A N 1
ATOM 1489 C CA . ILE A 1 183 ? -16.402 -11.171 11.381 1.00 91.19 183 ILE A CA 1
ATOM 1490 C C . ILE A 1 183 ? -17.901 -11.462 11.378 1.00 91.19 183 ILE A C 1
ATOM 1492 O O . ILE A 1 183 ? -18.345 -12.461 11.933 1.00 91.19 183 ILE A O 1
ATOM 1496 N N . ASN A 1 184 ? -18.682 -10.594 10.728 1.00 88.12 184 ASN A N 1
ATOM 1497 C CA . ASN A 1 184 ? -20.138 -10.677 10.748 1.00 88.12 184 ASN A CA 1
ATOM 1498 C C . ASN A 1 184 ? -20.777 -9.991 9.525 1.00 88.12 184 ASN A C 1
ATOM 1500 O O . ASN A 1 184 ? -20.145 -9.202 8.812 1.00 88.12 184 ASN A O 1
ATOM 1504 N N . THR A 1 185 ? -22.050 -10.298 9.278 1.00 85.88 185 THR A N 1
ATOM 1505 C CA . THR A 1 185 ? -22.906 -9.637 8.289 1.00 85.88 185 THR A CA 1
ATOM 1506 C C . THR A 1 185 ? -23.918 -8.767 9.027 1.00 85.88 185 THR A C 1
ATOM 1508 O O . THR A 1 185 ? -24.675 -9.261 9.854 1.00 85.88 185 THR A O 1
ATOM 1511 N N . GLY A 1 186 ? -23.961 -7.477 8.702 1.00 73.62 186 GLY A N 1
ATOM 1512 C CA . GLY A 1 186 ? -25.131 -6.641 8.970 1.00 73.62 186 GLY A CA 1
ATOM 1513 C C . GLY A 1 186 ? -26.112 -6.719 7.798 1.00 73.62 186 GLY A C 1
ATOM 1514 O O . GLY A 1 186 ? -25.731 -7.132 6.704 1.00 73.62 186 GLY A O 1
ATOM 1515 N N . GLY A 1 187 ? -27.357 -6.271 7.980 1.00 77.69 187 GLY A N 1
ATOM 1516 C CA . GLY A 1 187 ? -28.399 -6.374 6.942 1.00 77.69 187 GLY A CA 1
ATOM 1517 C C . GLY A 1 187 ? -28.000 -5.833 5.556 1.00 77.69 187 GLY A C 1
ATOM 1518 O O . GLY A 1 187 ? -28.462 -6.348 4.546 1.00 77.69 187 GLY A O 1
ATOM 1519 N N . THR A 1 188 ? -27.096 -4.850 5.500 1.00 85.25 188 THR A N 1
ATOM 1520 C CA . THR A 1 188 ? -26.640 -4.177 4.267 1.00 85.25 188 THR A CA 1
ATOM 1521 C C . THR A 1 188 ? -25.125 -4.250 4.037 1.00 85.25 188 THR A C 1
ATOM 1523 O O . THR A 1 188 ? -24.609 -3.694 3.065 1.00 85.25 188 THR A O 1
ATOM 1526 N N . SER A 1 189 ? -24.372 -4.903 4.930 1.00 91.12 189 SER A N 1
ATOM 1527 C CA . SER A 1 189 ? -22.908 -4.784 4.959 1.00 91.12 189 SER A CA 1
ATOM 1528 C C . SER A 1 189 ? -22.218 -6.032 5.497 1.00 91.12 189 SER A C 1
ATOM 1530 O O . SER A 1 189 ? -22.811 -6.841 6.205 1.00 91.12 189 SER A O 1
ATOM 1532 N N . ARG A 1 190 ? -20.930 -6.179 5.193 1.00 94.31 190 ARG A N 1
ATOM 1533 C CA . ARG A 1 190 ? -20.068 -7.211 5.781 1.00 94.31 190 ARG A CA 1
ATOM 1534 C C . ARG A 1 190 ? -18.899 -6.565 6.492 1.00 94.31 190 ARG A C 1
ATOM 1536 O O . ARG A 1 190 ? -18.284 -5.662 5.932 1.00 94.31 190 ARG A O 1
ATOM 1543 N N . VAL A 1 191 ? -18.572 -7.051 7.681 1.00 94.75 191 VAL A N 1
ATOM 1544 C CA . VAL A 1 191 ? -17.448 -6.553 8.475 1.00 94.75 191 VAL A CA 1
ATOM 1545 C C . VAL A 1 191 ? -16.318 -7.575 8.426 1.00 94.75 191 VAL A C 1
ATOM 1547 O O . VAL A 1 191 ? -16.539 -8.774 8.609 1.00 94.75 191 VAL A O 1
ATOM 1550 N N . TYR A 1 192 ? -15.109 -7.098 8.157 1.00 96.31 192 TYR A N 1
ATOM 1551 C CA . TYR A 1 192 ? -13.900 -7.908 8.097 1.00 96.31 192 TYR A CA 1
ATOM 1552 C C . TYR A 1 192 ? -12.863 -7.390 9.091 1.00 96.31 192 TYR A C 1
ATOM 1554 O O . TYR A 1 192 ? -12.662 -6.185 9.194 1.00 96.31 192 TYR A O 1
ATOM 1562 N N . HIS A 1 193 ? -12.173 -8.302 9.765 1.00 97.19 193 HIS A N 1
ATOM 1563 C CA . HIS A 1 193 ? -10.935 -8.031 10.478 1.00 97.19 193 HIS A CA 1
ATOM 1564 C C . HIS A 1 193 ? -9.798 -8.063 9.457 1.00 97.19 193 HIS A C 1
ATOM 1566 O O . HIS A 1 193 ? -9.549 -9.104 8.844 1.00 97.19 193 HIS A O 1
ATOM 1572 N N . CYS A 1 194 ? -9.116 -6.940 9.272 1.00 97.50 194 CYS A N 1
ATOM 1573 C CA . CYS A 1 194 ? -7.947 -6.815 8.416 1.00 97.50 194 CYS A CA 1
ATOM 1574 C C . CYS A 1 194 ? -6.694 -6.508 9.242 1.00 97.50 194 CYS A C 1
ATOM 1576 O O . CYS A 1 194 ? -6.767 -5.749 10.207 1.00 97.50 194 CYS A O 1
ATOM 1578 N N . LYS A 1 195 ? -5.539 -7.040 8.826 1.00 97.50 195 LYS A N 1
ATOM 1579 C CA . LYS A 1 195 ? -4.231 -6.679 9.399 1.00 97.50 195 LYS A CA 1
ATOM 1580 C C . LYS A 1 195 ? -3.302 -6.136 8.323 1.00 97.50 195 LYS A C 1
ATOM 1582 O O . LYS A 1 195 ? -3.299 -6.643 7.196 1.00 97.50 195 LYS A O 1
ATOM 1587 N N . ILE A 1 196 ? -2.534 -5.110 8.674 1.00 95.94 196 ILE A N 1
ATOM 1588 C CA . ILE A 1 196 ? -1.616 -4.399 7.777 1.00 95.94 196 ILE A CA 1
ATOM 1589 C C . ILE A 1 196 ? -0.297 -4.106 8.489 1.00 95.94 196 ILE A C 1
ATOM 1591 O O . ILE A 1 196 ? -0.298 -3.735 9.658 1.00 95.94 196 ILE A O 1
ATOM 1595 N N . GLN A 1 197 ? 0.824 -4.279 7.793 1.00 94.75 197 GLN A N 1
ATOM 1596 C CA . GLN A 1 197 ? 2.151 -3.975 8.338 1.00 94.75 197 GLN A CA 1
ATOM 1597 C C . GLN A 1 197 ? 2.335 -2.465 8.520 1.00 94.75 197 GLN A C 1
ATOM 1599 O O . GLN A 1 197 ? 1.815 -1.673 7.731 1.00 94.75 197 GLN A O 1
ATOM 1604 N N . VAL A 1 198 ? 3.069 -2.069 9.561 1.00 94.56 198 VAL A N 1
ATOM 1605 C CA . VAL A 1 198 ? 3.159 -0.658 9.984 1.00 94.56 198 VAL A CA 1
ATOM 1606 C C . VAL A 1 198 ? 3.741 0.276 8.922 1.00 94.56 198 VAL A C 1
ATOM 1608 O O . VAL A 1 198 ? 3.314 1.420 8.810 1.00 94.56 198 VAL A O 1
ATOM 1611 N N . ASP A 1 199 ? 4.667 -0.210 8.100 1.00 91.56 199 ASP A N 1
ATOM 1612 C CA . ASP A 1 199 ? 5.344 0.561 7.051 1.00 91.56 199 ASP A CA 1
ATOM 1613 C C . ASP A 1 199 ? 4.488 0.798 5.793 1.00 91.56 199 ASP A C 1
ATOM 1615 O O . ASP A 1 199 ? 4.817 1.643 4.960 1.00 91.56 199 ASP A O 1
ATOM 1619 N N . LEU A 1 200 ? 3.339 0.123 5.688 1.00 91.94 200 LEU A N 1
ATOM 1620 C CA . LEU A 1 200 ? 2.332 0.334 4.641 1.00 91.94 200 LEU A CA 1
ATO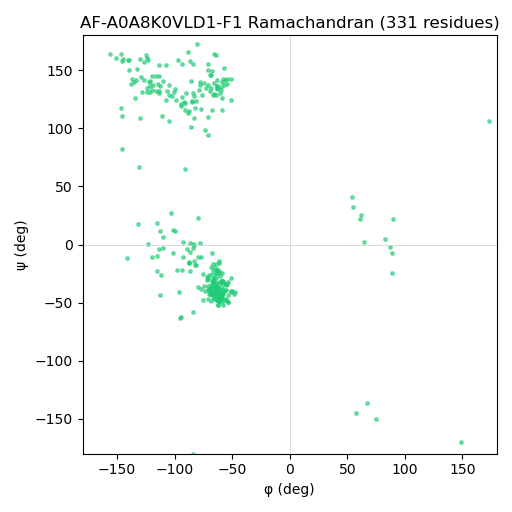M 1621 C C . LEU A 1 200 ? 1.247 1.347 5.053 1.00 91.94 200 LEU A C 1
ATOM 1623 O O . LEU A 1 200 ? 0.313 1.619 4.287 1.00 91.94 200 LEU A O 1
ATOM 1627 N N . VAL A 1 201 ? 1.370 1.924 6.251 1.00 92.38 201 VAL A N 1
ATOM 1628 C CA . VAL A 1 201 ? 0.486 2.957 6.796 1.00 92.38 201 VAL A CA 1
ATOM 1629 C C . VAL A 1 201 ? 1.262 4.261 6.940 1.00 92.38 201 VAL A C 1
ATOM 1631 O O . VAL A 1 201 ? 2.362 4.286 7.481 1.00 92.38 201 VAL A O 1
ATOM 1634 N N . GLN A 1 202 ? 0.695 5.373 6.465 1.00 85.69 202 GLN A N 1
ATOM 1635 C CA . GLN A 1 202 ? 1.418 6.646 6.407 1.00 85.69 202 GLN A CA 1
ATOM 1636 C C . GLN A 1 202 ? 0.728 7.793 7.147 1.00 85.69 202 GLN A C 1
ATOM 1638 O O . GLN A 1 202 ? -0.488 7.821 7.355 1.00 85.69 202 GLN A O 1
ATOM 1643 N N . GLY A 1 203 ? 1.539 8.797 7.489 1.00 89.19 203 GLY A N 1
ATOM 1644 C CA . GLY A 1 203 ? 1.078 10.087 7.989 1.00 89.19 203 GLY A CA 1
ATOM 1645 C C . GLY A 1 203 ? 0.410 9.999 9.359 1.00 89.19 203 GLY A C 1
ATOM 1646 O O . GLY A 1 203 ? 0.899 9.343 10.276 1.00 89.19 203 GLY A O 1
ATOM 1647 N N . GLU A 1 204 ? -0.708 10.704 9.515 1.00 90.69 204 GLU A N 1
ATOM 1648 C CA . GLU A 1 204 ? -1.441 10.775 10.784 1.00 90.69 204 GLU A CA 1
ATOM 1649 C C . GLU A 1 204 ? -2.081 9.443 11.187 1.00 90.69 204 GLU A C 1
ATOM 1651 O O . GLU A 1 204 ? -2.248 9.192 12.378 1.00 90.69 204 GLU A O 1
ATOM 1656 N N . LEU A 1 205 ? -2.387 8.564 10.223 1.00 91.56 205 LEU A N 1
ATOM 1657 C CA . LEU A 1 205 ? -2.997 7.267 10.520 1.00 91.56 205 LEU A CA 1
ATOM 1658 C C . LEU A 1 205 ? -2.059 6.386 11.345 1.00 91.56 205 LEU A C 1
ATOM 1660 O O . LEU A 1 205 ? -2.492 5.816 12.340 1.00 91.56 205 LEU A O 1
ATOM 1664 N N . ALA A 1 206 ? -0.774 6.342 10.982 1.00 93.00 206 ALA A N 1
ATOM 1665 C CA . ALA A 1 206 ? 0.231 5.597 11.737 1.00 93.00 206 ALA A CA 1
ATOM 1666 C C . ALA A 1 206 ? 0.310 6.091 13.192 1.00 93.00 206 ALA A C 1
ATOM 1668 O O . ALA A 1 206 ? 0.311 5.294 14.121 1.00 93.00 206 ALA A O 1
ATOM 1669 N N . LYS A 1 207 ? 0.261 7.413 13.411 1.00 92.81 207 LYS A N 1
ATOM 1670 C CA . LYS A 1 207 ? 0.282 8.002 14.763 1.00 92.81 207 LYS A CA 1
ATOM 1671 C C . LYS A 1 207 ? -0.934 7.601 15.603 1.00 92.81 207 LYS A C 1
ATOM 1673 O O . LYS A 1 207 ? -0.794 7.387 16.801 1.00 92.81 207 LYS A O 1
ATOM 1678 N N . ILE A 1 208 ? -2.116 7.524 14.987 1.00 90.25 208 ILE A N 1
ATOM 1679 C CA . ILE A 1 208 ? -3.361 7.135 15.668 1.00 90.25 208 ILE A CA 1
ATOM 1680 C C . ILE A 1 208 ? -3.364 5.647 16.023 1.00 90.25 208 ILE A C 1
ATOM 1682 O O . ILE A 1 208 ? -3.910 5.278 17.061 1.00 90.25 208 ILE A O 1
ATOM 1686 N N . LEU A 1 209 ? -2.774 4.810 15.169 1.00 93.81 209 LEU A N 1
ATOM 1687 C CA . LEU A 1 209 ? -2.725 3.360 15.353 1.00 93.81 209 LEU A CA 1
ATOM 1688 C C . LEU A 1 209 ? -1.533 2.894 16.196 1.00 93.81 209 LEU A C 1
ATOM 1690 O O . LEU A 1 209 ? -1.545 1.769 16.677 1.00 93.81 209 LEU A O 1
ATOM 1694 N N . GLU A 1 210 ? -0.522 3.733 16.426 1.00 94.44 210 GLU A N 1
ATOM 1695 C CA . GLU A 1 210 ? 0.670 3.349 17.194 1.00 94.44 210 GLU A CA 1
ATOM 1696 C C . GLU A 1 210 ? 0.372 2.703 18.561 1.00 94.44 210 GL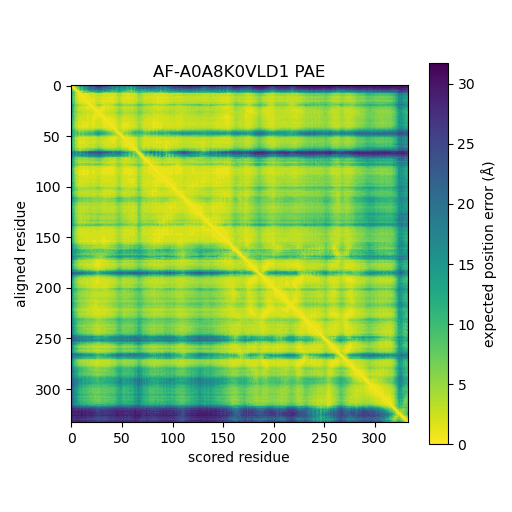U A C 1
ATOM 1698 O O . GLU A 1 210 ? 1.000 1.691 18.875 1.00 94.44 210 GLU A O 1
ATOM 1703 N N . PRO A 1 211 ? -0.609 3.182 19.355 1.00 92.19 211 PRO A N 1
ATOM 1704 C CA . PRO A 1 211 ? -0.964 2.533 20.616 1.00 92.19 211 PRO A CA 1
ATOM 1705 C C . PRO A 1 211 ? -1.509 1.103 20.468 1.00 92.19 211 PRO A C 1
ATOM 1707 O O . PRO A 1 211 ? -1.460 0.347 21.432 1.00 92.19 211 PRO A O 1
ATOM 1710 N N . SER A 1 212 ? -2.034 0.729 19.294 1.00 92.12 212 SER A N 1
ATOM 1711 C CA . SER A 1 212 ? -2.574 -0.607 19.003 1.00 92.12 212 SER A CA 1
ATOM 1712 C C . SER A 1 212 ? -1.612 -1.492 18.205 1.00 92.12 212 SER A C 1
ATOM 1714 O O . SER A 1 212 ? -2.014 -2.547 17.705 1.00 92.12 212 SER A O 1
ATOM 1716 N N . LYS A 1 213 ? -0.340 -1.089 18.082 1.00 96.75 213 LYS A N 1
ATOM 1717 C CA . LYS A 1 213 ? 0.686 -1.871 17.389 1.00 96.75 213 LYS A CA 1
ATOM 1718 C C . LYS A 1 213 ? 0.877 -3.238 18.044 1.00 96.75 213 LYS A C 1
ATOM 1720 O O . LYS A 1 213 ? 1.061 -3.346 19.255 1.00 96.75 213 LYS A O 1
ATOM 1725 N N . LYS A 1 214 ? 0.902 -4.277 17.215 1.00 97.00 214 LYS A N 1
ATOM 1726 C CA . LYS A 1 214 ? 1.192 -5.661 17.603 1.00 97.00 214 LYS A CA 1
ATOM 1727 C C . LYS A 1 214 ? 2.346 -6.200 16.767 1.00 97.00 214 LYS A C 1
ATOM 1729 O O . LYS A 1 214 ? 2.649 -5.653 15.712 1.00 97.00 214 LYS A O 1
ATOM 1734 N N . THR A 1 215 ? 2.954 -7.294 17.213 1.00 97.25 215 THR A N 1
ATOM 1735 C CA . THR A 1 215 ? 4.050 -7.958 16.495 1.00 97.25 215 THR A CA 1
ATOM 1736 C C . THR A 1 215 ? 3.657 -9.389 16.156 1.00 97.25 215 THR A C 1
ATOM 1738 O O . THR A 1 215 ? 3.139 -10.121 17.000 1.00 97.25 215 THR A O 1
ATOM 1741 N N . ASP A 1 216 ? 3.890 -9.783 14.909 1.00 94.25 216 ASP A N 1
ATOM 1742 C CA . ASP A 1 216 ? 3.722 -11.139 14.401 1.00 94.25 216 ASP A CA 1
ATOM 1743 C C . ASP A 1 216 ? 5.100 -11.728 14.037 1.00 94.25 216 ASP A C 1
ATOM 1745 O O . ASP A 1 216 ? 5.903 -11.029 13.414 1.00 94.25 216 ASP A O 1
ATOM 1749 N N . PRO A 1 217 ? 5.408 -12.994 14.381 1.00 91.56 217 PRO A N 1
ATOM 1750 C CA . PRO A 1 217 ? 6.707 -13.599 14.072 1.00 91.56 217 PRO A CA 1
ATOM 1751 C C . PRO A 1 217 ? 7.040 -13.677 12.576 1.00 91.56 217 PRO A C 1
ATOM 1753 O O . PRO A 1 217 ? 8.212 -13.718 12.215 1.00 91.56 217 PRO A O 1
ATOM 1756 N N . THR A 1 218 ? 6.026 -13.746 11.712 1.00 90.69 218 THR A N 1
ATOM 1757 C CA . THR A 1 218 ? 6.176 -13.867 10.259 1.00 90.69 218 THR A CA 1
ATOM 1758 C C . THR A 1 218 ? 6.089 -12.511 9.571 1.00 90.69 218 THR A C 1
ATOM 1760 O O . THR A 1 218 ? 6.855 -12.242 8.649 1.00 90.69 218 THR A O 1
ATOM 1763 N N . TYR A 1 219 ? 5.169 -11.649 10.007 1.00 90.56 219 TYR A N 1
ATOM 1764 C CA . TYR A 1 219 ? 4.877 -10.391 9.311 1.00 90.56 219 TYR A CA 1
ATOM 1765 C C . TYR A 1 219 ? 5.505 -9.147 9.953 1.00 90.56 219 TYR A C 1
ATOM 1767 O O . TYR A 1 219 ? 5.465 -8.077 9.341 1.00 90.56 219 TYR A O 1
ATOM 1775 N N . GLY A 1 220 ? 6.119 -9.283 11.131 1.00 93.75 220 GLY A N 1
ATOM 1776 C CA . GLY A 1 220 ? 6.688 -8.173 11.891 1.00 93.75 220 GLY A CA 1
ATOM 1777 C C . GLY A 1 220 ? 5.613 -7.332 12.575 1.00 93.75 220 GLY A C 1
ATOM 1778 O O . GLY A 1 220 ? 4.553 -7.838 12.946 1.00 93.75 220 GLY A O 1
ATOM 1779 N N . ASP A 1 221 ? 5.890 -6.044 12.759 1.00 96.75 221 ASP A N 1
ATOM 1780 C CA . ASP A 1 221 ? 4.949 -5.116 13.385 1.00 96.75 221 ASP A CA 1
ATOM 1781 C C . ASP A 1 221 ? 3.753 -4.812 12.467 1.00 96.75 221 ASP A C 1
ATOM 1783 O O . ASP A 1 221 ? 3.905 -4.543 11.269 1.00 96.75 221 ASP A O 1
ATOM 1787 N N . TYR A 1 222 ? 2.550 -4.798 13.043 1.00 97.19 222 TYR A N 1
ATOM 1788 C CA . TYR A 1 222 ? 1.300 -4.571 12.327 1.00 97.19 222 TYR A CA 1
ATOM 1789 C C . TYR A 1 222 ? 0.245 -3.816 13.146 1.00 97.19 222 TYR A C 1
ATOM 1791 O O . TYR A 1 222 ? 0.298 -3.749 14.376 1.00 97.19 222 TYR A O 1
ATOM 1799 N N . TYR A 1 223 ? -0.753 -3.298 12.430 1.00 97.44 223 TYR A N 1
ATOM 1800 C CA . TYR A 1 223 ? -1.991 -2.741 12.969 1.00 97.44 223 TYR A CA 1
ATOM 1801 C C . TYR A 1 223 ? -3.200 -3.593 12.564 1.00 97.44 223 TYR A C 1
ATOM 1803 O O . TYR A 1 223 ? -3.196 -4.252 11.517 1.00 97.44 223 TYR A O 1
ATOM 1811 N N . GLU A 1 224 ? -4.256 -3.540 13.374 1.00 96.81 224 GLU A N 1
ATOM 1812 C CA . GLU A 1 224 ? -5.540 -4.202 13.120 1.00 96.81 224 GLU A CA 1
ATOM 1813 C C . GLU A 1 224 ? -6.630 -3.175 12.805 1.00 96.81 224 GLU A C 1
ATOM 1815 O O . GLU A 1 224 ? -6.688 -2.096 13.396 1.00 96.81 224 GLU A O 1
ATOM 1820 N N . LEU A 1 225 ? -7.490 -3.512 11.846 1.00 96.62 225 LEU A N 1
ATOM 1821 C CA . LEU A 1 225 ? -8.548 -2.646 11.338 1.00 96.62 225 LEU A CA 1
ATOM 1822 C C . LEU A 1 225 ? -9.837 -3.447 11.163 1.00 96.62 225 LEU A C 1
ATOM 1824 O O . LEU A 1 225 ? -9.814 -4.579 10.672 1.00 96.62 225 LEU A O 1
ATOM 1828 N N . ALA A 1 226 ? -10.972 -2.827 11.470 1.00 96.19 226 ALA A N 1
ATOM 1829 C CA . ALA A 1 226 ? 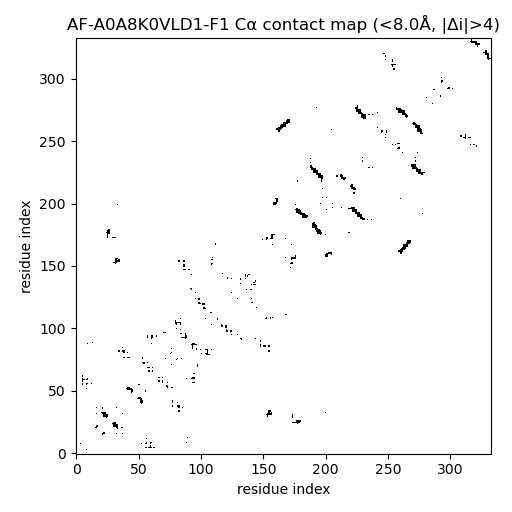-12.271 -3.315 11.037 1.00 96.19 226 ALA A CA 1
ATOM 1830 C C . ALA A 1 226 ? -12.636 -2.648 9.704 1.00 96.19 226 ALA A C 1
ATOM 1832 O O . ALA A 1 226 ? -12.696 -1.425 9.596 1.00 96.19 226 ALA A O 1
ATOM 1833 N N . VAL A 1 227 ? -12.891 -3.445 8.667 1.00 95.75 227 VAL A N 1
ATOM 1834 C CA . VAL A 1 227 ? -13.317 -2.952 7.352 1.00 95.75 227 VAL A CA 1
ATOM 1835 C C . VAL A 1 227 ? -14.760 -3.355 7.099 1.00 95.75 227 VAL A C 1
ATOM 1837 O O . VAL A 1 227 ? -15.062 -4.527 6.859 1.00 95.75 227 VAL A O 1
ATOM 1840 N N . LYS A 1 228 ? -15.658 -2.372 7.097 1.00 95.88 228 LYS A N 1
ATOM 1841 C CA . LYS A 1 228 ? -17.079 -2.563 6.799 1.00 95.88 228 LYS A CA 1
ATOM 1842 C C . LYS A 1 228 ? -17.346 -2.285 5.324 1.00 95.88 228 LYS A C 1
ATOM 1844 O O . LYS A 1 228 ? -17.078 -1.196 4.837 1.00 95.88 228 LYS A O 1
ATOM 1849 N N . SER A 1 229 ? -17.836 -3.287 4.603 1.00 94.94 229 SER A N 1
ATOM 1850 C CA . SER A 1 229 ? -17.972 -3.293 3.143 1.00 94.94 229 SER A CA 1
ATOM 1851 C C . SER A 1 229 ? -19.433 -3.376 2.711 1.00 94.94 229 SER A C 1
ATOM 1853 O O . SER A 1 229 ? -20.164 -4.263 3.156 1.00 94.94 229 SER A O 1
ATOM 1855 N N . TYR A 1 230 ? -19.830 -2.520 1.774 1.00 94.44 230 TYR A N 1
ATOM 1856 C CA . TYR A 1 230 ? -21.199 -2.375 1.276 1.00 94.44 230 TYR A CA 1
ATOM 1857 C C . TYR A 1 230 ? -21.282 -2.749 -0.195 1.00 94.44 230 TYR A C 1
ATOM 1859 O O . TYR A 1 230 ? -20.346 -2.500 -0.956 1.00 94.44 230 TYR A O 1
ATOM 1867 N N . MET A 1 231 ? -22.402 -3.354 -0.587 1.00 90.38 231 MET A N 1
ATOM 1868 C CA . MET A 1 231 ? -22.710 -3.557 -2.004 1.00 90.38 231 MET A CA 1
ATOM 1869 C C . MET A 1 231 ? -23.055 -2.224 -2.669 1.00 90.38 231 MET A C 1
ATOM 1871 O O . MET A 1 231 ? -23.497 -1.296 -1.992 1.00 90.38 231 MET A O 1
ATOM 1875 N N . SER A 1 232 ? -22.867 -2.128 -3.986 1.00 88.25 232 SER A N 1
ATOM 1876 C CA . SER A 1 232 ? -23.094 -0.882 -4.735 1.00 88.25 232 SER A CA 1
ATOM 1877 C C . SER A 1 232 ? -24.524 -0.351 -4.625 1.00 88.25 232 SER A C 1
ATOM 1879 O O . SER A 1 232 ? -24.733 0.856 -4.596 1.00 88.25 232 SER A O 1
ATOM 1881 N N . GLU A 1 233 ? -25.508 -1.239 -4.488 1.00 90.38 233 GLU A N 1
ATOM 1882 C CA . GLU A 1 233 ? -26.917 -0.884 -4.265 1.00 90.38 233 GLU A CA 1
ATOM 1883 C C . GLU A 1 233 ? -27.191 -0.217 -2.904 1.00 90.38 233 GLU A C 1
ATOM 1885 O O . GLU A 1 233 ? -28.215 0.438 -2.739 1.00 90.38 233 GLU A O 1
ATOM 1890 N N . TYR A 1 234 ? -26.268 -0.326 -1.943 1.00 92.19 234 TYR A N 1
ATOM 1891 C CA . TYR A 1 234 ? -26.373 0.287 -0.615 1.00 92.19 234 TYR A CA 1
ATOM 1892 C C . TYR A 1 234 ? -25.502 1.543 -0.467 1.00 92.19 234 TYR A C 1
ATOM 1894 O O . TYR A 1 234 ? -25.098 1.889 0.646 1.00 92.19 234 TYR A O 1
ATOM 1902 N N . ALA A 1 235 ? -25.215 2.244 -1.569 1.00 90.62 235 ALA A N 1
ATOM 1903 C CA . ALA A 1 235 ? -24.414 3.470 -1.563 1.00 90.62 235 ALA A CA 1
ATOM 1904 C C . ALA A 1 235 ? -24.979 4.555 -0.625 1.00 90.62 235 ALA A C 1
ATOM 1906 O O . ALA A 1 235 ? -24.214 5.207 0.089 1.00 90.62 235 ALA A O 1
ATOM 1907 N N . ASP A 1 236 ? -26.305 4.710 -0.566 1.00 91.50 236 ASP A N 1
ATOM 1908 C CA . ASP A 1 236 ? -26.951 5.684 0.324 1.00 91.50 236 ASP A CA 1
ATOM 1909 C C . ASP A 1 236 ? -26.746 5.330 1.801 1.00 91.50 236 ASP A C 1
ATOM 1911 O O . ASP A 1 236 ? -26.414 6.198 2.607 1.00 91.50 236 ASP A O 1
ATOM 1915 N N . VAL A 1 237 ? -26.856 4.042 2.147 1.00 92.38 237 VAL A N 1
ATOM 1916 C CA . VAL A 1 237 ? -26.627 3.543 3.513 1.00 92.38 237 VAL A CA 1
ATOM 1917 C C . VAL A 1 237 ? -25.168 3.744 3.917 1.00 92.38 237 VAL A C 1
ATOM 1919 O O . VAL A 1 237 ? -24.898 4.267 4.996 1.00 92.38 237 VAL A O 1
ATOM 1922 N N . TYR A 1 238 ? -24.231 3.401 3.027 1.00 93.56 238 TYR A N 1
ATOM 1923 C CA . TYR A 1 238 ? -22.809 3.695 3.213 1.00 93.56 238 TYR A CA 1
ATOM 1924 C C . TYR A 1 238 ? -22.585 5.184 3.500 1.00 93.56 238 TYR A C 1
ATOM 1926 O O . TYR A 1 238 ? -21.906 5.532 4.463 1.00 93.56 238 TYR A O 1
ATOM 1934 N N . LYS A 1 239 ? -23.166 6.067 2.681 1.00 91.50 239 LYS A N 1
ATOM 1935 C CA . LYS A 1 239 ? -22.971 7.513 2.796 1.00 91.50 239 LYS A CA 1
ATOM 1936 C C . LYS A 1 239 ? -23.533 8.052 4.106 1.00 91.50 239 LYS A C 1
ATOM 1938 O O . LYS A 1 239 ? -22.884 8.873 4.748 1.00 91.50 239 LYS A O 1
ATOM 1943 N N . MET A 1 240 ? -24.716 7.591 4.512 1.00 90.44 240 MET A N 1
ATOM 1944 C CA . MET A 1 240 ? -25.307 7.947 5.802 1.00 90.44 240 MET A CA 1
ATOM 1945 C C . MET A 1 240 ? -24.392 7.544 6.960 1.00 90.44 240 MET A C 1
ATOM 1947 O O . MET A 1 240 ? -24.075 8.381 7.802 1.00 90.44 240 MET A O 1
ATOM 1951 N N . GLU A 1 241 ? -23.916 6.300 6.970 1.00 92.19 241 GLU A N 1
ATOM 1952 C CA . GLU A 1 241 ? -23.070 5.796 8.052 1.00 92.19 241 GLU A CA 1
ATOM 1953 C C . GLU A 1 241 ? -21.691 6.471 8.075 1.00 92.19 241 GLU A C 1
ATOM 1955 O O . GLU A 1 241 ? -21.225 6.900 9.129 1.00 92.19 241 GLU A O 1
ATOM 1960 N N . SER A 1 242 ? -21.065 6.656 6.911 1.00 91.25 242 SER A N 1
ATOM 1961 C CA . SER A 1 242 ? -19.800 7.384 6.793 1.00 91.25 242 SER A CA 1
ATOM 1962 C C . SER A 1 242 ? -19.932 8.822 7.301 1.00 91.25 242 SER A C 1
ATOM 1964 O O . SER A 1 242 ? -19.060 9.300 8.024 1.00 91.25 242 SER A O 1
ATOM 1966 N N . ASN A 1 243 ? -21.028 9.514 6.973 1.00 88.75 243 ASN A N 1
ATOM 1967 C CA . ASN A 1 243 ? -21.277 10.872 7.456 1.00 88.75 243 ASN A CA 1
ATOM 1968 C C . ASN A 1 243 ? -21.507 10.921 8.970 1.00 88.75 243 ASN A C 1
ATOM 1970 O O . ASN A 1 243 ? -21.047 11.865 9.611 1.00 88.75 243 ASN A O 1
ATOM 1974 N N . ALA A 1 244 ? -22.184 9.923 9.545 1.00 87.94 244 ALA A N 1
ATOM 1975 C CA . ALA A 1 244 ? -22.359 9.825 10.992 1.00 87.94 244 ALA A CA 1
ATOM 1976 C C . ALA A 1 244 ? -20.999 9.695 11.695 1.00 87.94 244 ALA A C 1
ATOM 1978 O O . ALA A 1 244 ? -20.688 10.466 12.601 1.00 87.94 244 ALA A O 1
ATOM 1979 N N . PHE A 1 245 ? -20.142 8.792 11.213 1.00 89.62 245 PHE A N 1
ATOM 1980 C CA . PHE A 1 245 ? -18.783 8.614 11.722 1.00 89.62 245 PHE A CA 1
ATOM 1981 C C . PHE A 1 245 ? -17.917 9.874 11.606 1.00 89.62 245 PHE A C 1
ATOM 1983 O O . PHE A 1 245 ? -17.252 10.258 12.568 1.00 89.62 245 PHE A O 1
ATOM 1990 N N . ILE A 1 246 ? -17.957 10.549 10.455 1.00 85.62 246 ILE A N 1
ATOM 1991 C CA . ILE A 1 246 ? -17.253 11.822 10.246 1.00 85.62 246 ILE A CA 1
ATOM 1992 C C . ILE A 1 246 ? -17.776 12.893 11.212 1.00 85.62 246 ILE A C 1
ATOM 1994 O O . ILE A 1 246 ? -16.980 13.627 11.792 1.00 85.62 246 ILE A O 1
ATOM 1998 N N . GLY A 1 247 ? -19.094 12.969 11.420 1.00 82.00 247 GLY A N 1
ATOM 1999 C CA . GLY A 1 247 ? -19.725 13.936 12.321 1.00 82.00 247 GLY A CA 1
ATOM 2000 C C . GLY A 1 247 ? -19.351 13.755 13.795 1.00 82.00 247 GLY A C 1
ATOM 2001 O O . GLY A 1 247 ? -19.305 14.736 14.535 1.00 82.00 247 GLY A O 1
ATOM 2002 N N . MET A 1 248 ? -19.039 12.526 14.214 1.00 83.50 248 MET A N 1
ATOM 2003 C CA . MET A 1 248 ? -18.563 12.226 15.569 1.00 83.50 248 MET A CA 1
ATOM 2004 C C . MET A 1 248 ? -17.062 12.500 15.750 1.00 83.50 248 MET A C 1
ATOM 2006 O O . MET A 1 248 ? -16.577 12.612 16.876 1.00 83.50 248 MET A O 1
ATOM 2010 N N . GLN A 1 249 ? -16.300 12.620 14.662 1.00 76.94 249 GLN A N 1
ATOM 2011 C CA . GLN A 1 249 ? -14.848 12.729 14.734 1.00 76.94 249 GLN A CA 1
ATOM 2012 C C . GLN A 1 249 ? -14.395 14.104 15.257 1.00 76.94 249 GLN A C 1
ATOM 2014 O O . GLN A 1 249 ? -14.848 15.147 14.794 1.00 76.94 249 GLN A O 1
ATOM 2019 N N . GLY A 1 250 ? -13.434 14.111 16.189 1.00 68.44 250 GLY A N 1
ATOM 2020 C CA . GLY A 1 250 ? -12.840 15.341 16.736 1.00 68.44 250 GLY A CA 1
ATOM 2021 C C . GLY A 1 250 ? -13.641 16.002 17.863 1.00 68.44 250 GLY A C 1
ATOM 2022 O O . GLY A 1 250 ? -13.256 17.068 18.333 1.00 68.44 250 GLY A O 1
ATOM 2023 N N . GLN A 1 251 ? -14.725 15.371 18.317 1.00 74.12 251 GLN A N 1
ATOM 2024 C CA . GLN A 1 251 ? -15.465 15.788 19.504 1.00 74.12 251 GLN A CA 1
ATOM 2025 C C . GLN A 1 251 ? -14.770 15.226 20.751 1.00 74.12 251 GLN A C 1
ATOM 2027 O O . GLN A 1 251 ? -14.784 14.021 20.996 1.00 74.12 251 GLN A O 1
ATOM 2032 N N . GLU A 1 252 ? -14.132 16.102 21.527 1.00 71.75 252 GLU A N 1
ATOM 2033 C CA . GLU A 1 252 ? -13.362 15.731 22.721 1.00 71.75 252 GLU A CA 1
ATOM 2034 C C . GLU A 1 252 ? -14.240 15.004 23.732 1.00 71.75 252 GLU A C 1
ATOM 2036 O O . GLU A 1 252 ? -15.127 15.653 24.253 1.00 71.75 252 GLU A O 1
ATOM 2041 N N . GLY A 1 253 ? -13.992 13.728 24.045 1.00 74.00 253 GLY A N 1
ATOM 2042 C CA . GLY A 1 253 ? -14.721 12.936 25.049 1.00 74.00 253 GLY A CA 1
ATOM 2043 C C . GLY A 1 253 ? -15.947 12.169 24.527 1.00 74.00 253 GLY A C 1
ATOM 2044 O O . GLY A 1 253 ? -16.854 11.874 25.306 1.00 74.00 253 GLY A O 1
ATOM 2045 N N . LEU A 1 254 ? -16.005 11.893 23.219 1.00 82.81 254 LEU A N 1
ATOM 2046 C CA . LEU A 1 254 ? -16.801 10.790 22.674 1.00 82.8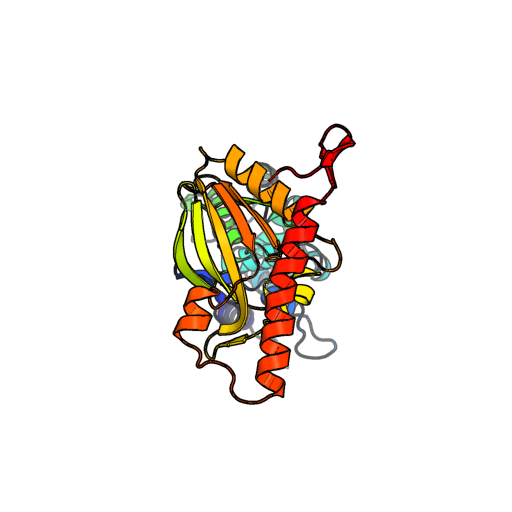1 254 LEU A CA 1
ATOM 2047 C C . LEU A 1 254 ? -15.930 9.532 22.591 1.00 82.81 254 LEU A C 1
ATOM 2049 O O . LEU A 1 254 ? -14.986 9.491 21.804 1.00 82.81 254 LEU A O 1
ATOM 2053 N N . GLU A 1 255 ? -16.283 8.497 23.347 1.00 86.56 255 GLU A N 1
ATOM 2054 C CA . GLU A 1 255 ? -15.631 7.184 23.293 1.00 86.56 255 GLU A CA 1
ATOM 2055 C C . GLU A 1 255 ? -16.355 6.286 22.278 1.00 86.56 255 GLU A C 1
ATOM 2057 O O . GLU A 1 255 ? -17.007 5.301 22.625 1.00 86.56 255 GLU A O 1
ATOM 2062 N N . VAL A 1 256 ? -16.301 6.676 21.002 1.00 88.38 256 VAL A N 1
ATOM 2063 C CA . VAL A 1 256 ? -16.842 5.894 19.878 1.00 88.38 256 VAL A CA 1
ATOM 2064 C C . VAL A 1 256 ? -15.715 5.293 19.051 1.00 88.38 256 VAL A C 1
ATOM 2066 O O . VAL A 1 256 ? -14.620 5.852 18.978 1.00 88.38 256 VAL A O 1
ATOM 2069 N N . VAL A 1 257 ? -16.007 4.181 18.372 1.00 89.75 257 VAL A N 1
ATOM 2070 C CA . VAL A 1 257 ? -15.078 3.547 17.427 1.00 89.75 257 VAL A CA 1
ATOM 2071 C C . VAL A 1 257 ? -14.570 4.584 16.427 1.00 89.75 257 VAL A C 1
ATOM 2073 O O . VAL A 1 257 ? -15.358 5.252 15.747 1.00 89.75 257 VAL A O 1
ATOM 2076 N N . LYS A 1 258 ? -13.245 4.724 16.324 1.00 90.12 258 LYS A N 1
ATOM 2077 C CA . LYS A 1 258 ? -12.647 5.753 15.470 1.00 90.12 258 LYS A CA 1
ATOM 2078 C C . LYS A 1 258 ? -12.865 5.450 13.994 1.00 90.12 258 LYS A C 1
ATOM 2080 O O . LYS A 1 258 ? -12.547 4.367 13.502 1.00 90.12 258 LYS A O 1
ATOM 2085 N N . TYR A 1 259 ? -13.310 6.471 13.268 1.00 92.38 259 TYR A N 1
ATOM 2086 C CA . TYR A 1 259 ? -13.314 6.491 11.811 1.00 92.38 259 TYR A CA 1
ATOM 2087 C C . TYR A 1 259 ? -11.912 6.772 11.274 1.00 92.38 259 TYR A C 1
ATOM 2089 O O . TYR A 1 259 ? -11.353 7.850 11.495 1.00 92.38 259 TYR A O 1
ATOM 2097 N N . LEU A 1 260 ? -11.345 5.805 10.558 1.00 93.00 260 LEU A N 1
ATOM 2098 C CA . LEU A 1 260 ? -9.984 5.886 10.030 1.00 93.00 260 LEU A CA 1
ATOM 2099 C C . LEU A 1 260 ? -9.961 6.322 8.563 1.00 93.00 260 LEU A C 1
ATOM 2101 O O . LEU A 1 260 ? -8.963 6.869 8.101 1.00 93.00 260 LEU A O 1
ATOM 2105 N N . GLY A 1 261 ? -11.063 6.142 7.839 1.00 92.81 261 GLY A N 1
ATOM 2106 C CA . GLY A 1 261 ? -11.227 6.577 6.456 1.00 92.81 261 GLY A CA 1
ATOM 2107 C C . GLY A 1 261 ? -12.156 5.657 5.679 1.00 92.81 261 GLY A C 1
ATOM 2108 O O . GLY A 1 261 ? -12.785 4.764 6.243 1.00 92.81 261 GLY A O 1
ATOM 2109 N N . ALA A 1 262 ? -12.202 5.854 4.372 1.00 93.38 262 ALA A N 1
ATOM 2110 C CA . ALA A 1 262 ? -12.947 5.029 3.446 1.00 93.38 262 ALA A CA 1
ATOM 2111 C C . ALA A 1 262 ? -12.157 4.792 2.156 1.00 93.38 262 ALA A C 1
ATOM 2113 O O . ALA A 1 262 ? -11.231 5.519 1.797 1.00 93.38 262 ALA A O 1
ATOM 2114 N N . TYR A 1 263 ? -12.520 3.737 1.445 1.00 92.19 263 TYR A N 1
ATOM 2115 C CA . TYR A 1 263 ? -12.072 3.534 0.079 1.00 92.19 263 TYR A CA 1
ATOM 2116 C C . TYR A 1 263 ? -13.171 2.884 -0.745 1.00 92.19 263 TYR A C 1
ATOM 2118 O O . TYR A 1 263 ? -14.099 2.246 -0.238 1.00 92.19 263 TYR A O 1
AT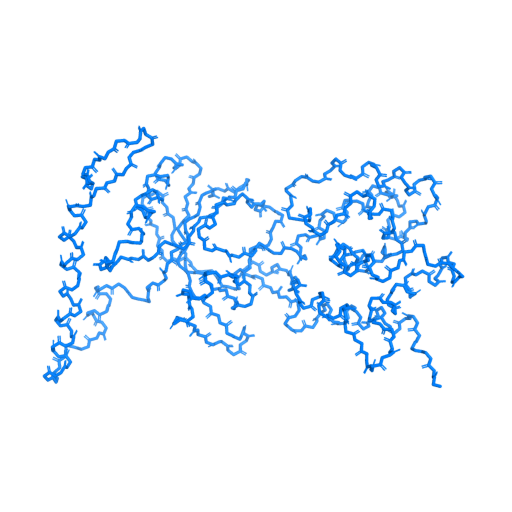OM 2126 N N . HIS A 1 264 ? -13.034 3.051 -2.046 1.00 90.62 264 HIS A N 1
ATOM 2127 C CA . HIS A 1 264 ? -13.975 2.599 -3.041 1.00 90.62 264 HIS A CA 1
ATOM 2128 C C . HIS A 1 264 ? -13.303 1.623 -3.972 1.00 90.62 264 HIS A C 1
ATOM 2130 O O . HIS A 1 264 ? -12.118 1.748 -4.261 1.00 90.62 264 HIS A O 1
ATOM 2136 N N . THR A 1 265 ? -14.056 0.640 -4.426 1.00 88.12 265 THR A N 1
ATOM 2137 C CA . THR A 1 265 ? -13.572 -0.360 -5.366 1.00 88.12 265 THR A CA 1
ATOM 2138 C C . THR A 1 265 ? -14.465 -0.377 -6.592 1.00 88.12 265 THR A C 1
ATOM 2140 O O . THR A 1 265 ? -15.692 -0.398 -6.486 1.00 88.12 265 THR A O 1
ATOM 2143 N N . ASP A 1 266 ? -13.849 -0.341 -7.770 1.00 81.69 266 ASP A N 1
ATOM 2144 C CA . ASP A 1 266 ? -14.557 -0.568 -9.026 1.00 81.69 266 ASP A CA 1
ATOM 2145 C C . ASP A 1 266 ? -14.675 -2.072 -9.327 1.00 81.69 266 ASP A C 1
ATOM 2147 O O . ASP A 1 266 ? -13.917 -2.899 -8.824 1.00 81.69 266 ASP A O 1
ATOM 2151 N N . GLY A 1 267 ? -15.681 -2.459 -10.116 1.00 69.06 267 GLY A N 1
ATOM 2152 C CA . GLY A 1 267 ? -15.806 -3.823 -10.651 1.00 69.06 267 GLY A CA 1
ATOM 2153 C C . GLY A 1 267 ? -16.026 -4.955 -9.630 1.00 69.06 267 GLY A C 1
ATOM 2154 O O . GLY A 1 267 ? -16.103 -6.115 -10.036 1.00 69.06 267 GLY A O 1
ATOM 2155 N N . GLY A 1 268 ? -16.128 -4.650 -8.333 1.00 69.94 268 GLY A N 1
ATOM 2156 C CA . GLY A 1 268 ? -16.427 -5.593 -7.256 1.00 69.94 268 GLY A CA 1
ATOM 2157 C C . GLY A 1 268 ? -17.907 -5.604 -6.861 1.00 69.94 268 GLY A C 1
ATOM 2158 O O . GLY A 1 268 ? -18.636 -4.642 -7.080 1.00 69.94 268 GLY A O 1
ATOM 2159 N N . ARG A 1 269 ? -18.362 -6.695 -6.222 1.00 76.31 269 ARG A N 1
ATOM 2160 C CA . ARG A 1 269 ? -19.720 -6.774 -5.637 1.00 76.31 269 ARG A CA 1
ATOM 2161 C C . ARG A 1 269 ? -19.908 -5.784 -4.486 1.00 76.31 269 ARG A C 1
ATOM 2163 O O . ARG A 1 269 ? -21.007 -5.284 -4.269 1.00 76.31 269 ARG A O 1
ATOM 2170 N N . HIS A 1 270 ? -18.841 -5.558 -3.726 1.00 82.00 270 HIS A N 1
ATOM 2171 C CA . HIS A 1 270 ? -18.766 -4.503 -2.729 1.00 82.00 270 HIS A CA 1
ATOM 2172 C C . HIS A 1 270 ? -17.945 -3.369 -3.324 1.00 82.00 270 HIS A C 1
ATOM 2174 O O . HIS A 1 270 ? -16.855 -3.662 -3.795 1.00 82.00 270 HIS A O 1
ATOM 2180 N N . SER A 1 271 ? -18.468 -2.142 -3.309 1.00 89.00 271 SER A N 1
ATOM 2181 C CA . SER A 1 271 ? -17.827 -0.964 -3.921 1.00 89.00 271 SER A CA 1
ATOM 2182 C C . SER A 1 271 ? -17.511 0.152 -2.929 1.00 89.00 271 SER A C 1
ATOM 2184 O O . SER A 1 271 ? -16.813 1.106 -3.271 1.00 89.00 271 SER A O 1
ATOM 2186 N N . HIS A 1 272 ? -18.021 0.070 -1.698 1.00 93.56 272 HIS A N 1
ATOM 2187 C CA . HIS A 1 272 ? -17.780 1.073 -0.662 1.00 93.56 272 HIS A CA 1
ATOM 2188 C C . HIS A 1 272 ? -17.295 0.398 0.615 1.00 93.56 272 HIS A C 1
ATOM 2190 O O . HIS A 1 272 ? -17.891 -0.586 1.065 1.00 93.56 272 HIS A O 1
ATOM 2196 N N . HIS A 1 273 ? -16.217 0.921 1.191 1.00 94.50 273 HIS A N 1
ATOM 2197 C CA . HIS A 1 273 ? -15.558 0.345 2.353 1.00 94.50 273 HIS A CA 1
ATOM 2198 C C . HIS A 1 273 ? -15.237 1.435 3.368 1.00 94.50 273 HIS A C 1
ATOM 2200 O O . HIS A 1 273 ? -14.562 2.402 3.035 1.00 94.50 273 HIS A O 1
ATOM 2206 N N . ILE A 1 274 ? -15.685 1.256 4.607 1.00 95.25 274 ILE A N 1
ATOM 2207 C CA . ILE A 1 274 ? -15.326 2.101 5.746 1.00 95.25 274 ILE A CA 1
ATOM 2208 C C . ILE A 1 274 ? -14.247 1.377 6.551 1.00 95.25 274 ILE A C 1
ATOM 2210 O O . ILE A 1 274 ? -14.398 0.195 6.866 1.00 95.25 274 ILE A O 1
ATOM 2214 N N . MET A 1 275 ? -13.171 2.084 6.882 1.00 95.38 275 MET A N 1
ATOM 2215 C CA . MET A 1 275 ? -12.103 1.628 7.766 1.00 95.38 275 MET A CA 1
ATOM 2216 C C . MET A 1 275 ? -12.318 2.203 9.164 1.00 95.38 275 MET A C 1
ATOM 2218 O O . MET A 1 275 ? -12.408 3.420 9.342 1.00 95.38 275 MET A O 1
ATOM 2222 N N . LEU A 1 276 ? -12.374 1.316 10.148 1.00 94.88 276 LEU A N 1
ATOM 2223 C CA . LEU A 1 276 ? -12.633 1.613 11.548 1.00 94.88 276 LEU A CA 1
ATOM 2224 C C . LEU A 1 276 ? -11.531 1.017 12.427 1.00 94.88 276 LEU A C 1
ATOM 2226 O O . LEU A 1 276 ? -10.868 0.047 12.047 1.00 94.88 276 LEU A O 1
ATOM 2230 N N . GLU A 1 277 ? -11.366 1.589 13.614 1.00 93.69 277 GLU A N 1
ATOM 2231 C CA . GLU A 1 277 ? -10.630 0.952 14.709 1.00 93.69 277 GLU A CA 1
ATOM 2232 C C . GLU A 1 277 ? -11.210 -0.440 14.999 1.00 93.69 277 GLU A C 1
ATOM 2234 O O . GLU A 1 277 ? -12.425 -0.649 14.955 1.00 93.69 277 GLU A O 1
ATOM 2239 N N . TYR A 1 278 ? -10.329 -1.410 15.237 1.00 94.56 278 TYR A N 1
ATOM 2240 C CA . TYR A 1 278 ? -10.723 -2.774 15.566 1.00 94.56 278 TYR A CA 1
ATOM 2241 C C . TYR A 1 278 ? -10.855 -2.929 17.084 1.00 94.56 278 TYR A C 1
ATOM 2243 O O . TYR A 1 278 ? -9.892 -2.698 17.811 1.00 94.56 278 TYR A O 1
ATOM 2251 N N . GLY A 1 279 ? -12.042 -3.324 17.548 1.00 91.56 279 GLY A N 1
ATOM 2252 C CA . GLY A 1 279 ? -12.256 -3.803 18.913 1.00 91.56 279 GLY A CA 1
ATOM 2253 C C . GLY A 1 279 ? -12.052 -5.314 18.967 1.00 91.56 279 GLY A C 1
ATOM 2254 O O . GLY A 1 279 ? -12.602 -6.031 18.133 1.00 91.56 279 GLY A O 1
ATOM 2255 N N . GLU A 1 280 ? -11.249 -5.794 19.916 1.00 88.25 280 GLU A N 1
ATOM 2256 C CA . GLU A 1 280 ? -10.941 -7.226 20.045 1.00 88.25 280 GLU A CA 1
ATOM 2257 C C . GLU A 1 280 ? -12.151 -8.058 20.467 1.00 88.25 280 GLU A C 1
ATOM 2259 O O . GLU A 1 280 ? -12.286 -9.193 20.015 1.00 88.25 280 GLU A O 1
ATOM 2264 N N . GLN A 1 281 ? -12.997 -7.473 21.313 1.00 88.81 281 GLN A N 1
ATOM 2265 C CA . GLN A 1 281 ? -14.210 -8.061 21.864 1.00 88.81 281 GLN A CA 1
ATOM 2266 C C . GLN A 1 281 ? -15.304 -6.997 21.898 1.00 88.81 281 GLN A C 1
ATOM 2268 O O . GLN A 1 281 ? -15.016 -5.802 22.058 1.00 88.81 281 GLN A O 1
ATOM 2273 N N . ASP A 1 282 ? -16.555 -7.425 21.774 1.00 89.94 282 ASP A N 1
ATOM 2274 C CA . ASP A 1 282 ? -17.671 -6.594 22.213 1.00 89.94 282 ASP A CA 1
ATOM 2275 C C . ASP A 1 282 ? -17.886 -6.696 23.737 1.00 89.94 282 ASP A C 1
ATOM 2277 O O . ASP A 1 282 ? -17.217 -7.453 24.443 1.00 89.94 282 ASP A O 1
ATOM 2281 N N . LEU A 1 283 ? -18.778 -5.859 24.277 1.00 89.69 283 LEU A N 1
ATOM 2282 C CA . LEU A 1 283 ? -19.005 -5.804 25.723 1.00 89.69 283 LEU A CA 1
ATOM 2283 C C . LEU A 1 283 ? -19.630 -7.099 26.267 1.00 89.69 283 LEU A C 1
ATOM 2285 O O . LEU A 1 283 ? -19.362 -7.448 27.412 1.00 89.69 283 LEU A O 1
ATOM 2289 N N . ASP A 1 284 ? -20.451 -7.795 25.480 1.00 90.56 284 ASP A N 1
ATOM 2290 C CA . ASP A 1 284 ? -21.082 -9.048 25.906 1.00 90.56 284 ASP A CA 1
ATOM 2291 C C . ASP A 1 284 ? -20.036 -10.167 25.977 1.00 90.56 284 ASP A C 1
ATOM 2293 O O . ASP A 1 284 ? -19.904 -10.827 27.007 1.00 90.56 284 ASP A O 1
ATOM 2297 N N . GLU A 1 285 ? -19.206 -10.289 24.937 1.00 92.06 285 GLU A N 1
ATOM 2298 C CA . GLU A 1 285 ? -18.055 -11.196 24.897 1.00 92.06 285 GLU A CA 1
ATOM 2299 C C . GLU A 1 285 ? -17.092 -10.927 26.061 1.00 92.06 285 GLU A C 1
ATOM 2301 O O . GLU A 1 285 ? -16.717 -11.848 26.787 1.00 92.06 285 GLU A O 1
ATOM 2306 N N . TYR A 1 286 ? -16.746 -9.658 26.305 1.00 90.38 286 TYR A N 1
ATOM 2307 C CA . TYR A 1 286 ? -15.870 -9.282 27.414 1.00 90.38 286 TYR A CA 1
ATOM 2308 C C . TYR A 1 286 ? -16.439 -9.705 28.774 1.00 90.38 286 TYR A C 1
ATOM 2310 O O . TYR A 1 286 ? -15.709 -10.249 29.604 1.00 90.38 286 TYR A O 1
ATOM 2318 N N . LEU A 1 287 ? -17.733 -9.465 29.016 1.00 90.62 287 LEU A N 1
ATOM 2319 C CA . LEU A 1 287 ? -18.393 -9.810 30.278 1.00 90.62 287 LEU A CA 1
ATOM 2320 C C . LEU A 1 287 ? -18.574 -11.323 30.457 1.00 90.62 287 LEU A C 1
ATOM 2322 O O . LEU A 1 287 ? -18.591 -11.798 31.593 1.00 90.62 287 LEU A O 1
ATOM 2326 N N . ALA A 1 288 ? -18.715 -12.073 29.365 1.00 92.00 288 ALA A N 1
ATOM 2327 C CA . ALA A 1 288 ? -18.796 -13.528 29.399 1.00 92.00 288 ALA A CA 1
ATOM 2328 C C . ALA A 1 288 ? -17.430 -14.178 29.682 1.00 92.00 288 ALA A C 1
ATOM 2330 O O . ALA A 1 288 ? -17.356 -15.137 30.455 1.00 92.00 288 ALA A O 1
ATOM 2331 N N . ASP A 1 289 ? -16.360 -13.643 29.090 1.00 91.94 289 ASP A N 1
ATOM 2332 C CA . ASP A 1 289 ? -15.009 -14.207 29.177 1.00 91.94 289 ASP A CA 1
ATOM 2333 C C . ASP A 1 289 ? -14.226 -13.721 30.410 1.00 91.94 289 ASP A C 1
ATOM 2335 O O . ASP A 1 289 ? -13.294 -14.392 30.866 1.00 91.94 289 ASP A O 1
ATOM 2339 N N . THR A 1 290 ? -14.594 -12.569 30.979 1.00 89.56 290 THR A N 1
ATOM 2340 C CA . THR A 1 290 ? -13.862 -11.938 32.085 1.00 89.56 290 THR A CA 1
ATOM 2341 C C . THR A 1 290 ? -14.589 -12.123 33.412 1.00 89.56 290 THR A C 1
ATOM 2343 O O . THR A 1 290 ? -15.761 -11.789 33.566 1.00 89.56 290 THR A O 1
ATOM 2346 N N . SER A 1 291 ? -13.872 -12.618 34.426 1.00 90.44 291 SER A N 1
ATOM 2347 C CA . SER A 1 291 ? -14.417 -12.682 35.787 1.00 90.44 291 SER A CA 1
ATOM 2348 C C . SER A 1 291 ? -14.708 -11.274 36.326 1.00 90.44 291 SER A C 1
ATOM 2350 O O . SER A 1 291 ? -13.895 -10.373 36.109 1.00 90.44 291 SER A O 1
ATOM 2352 N N . PRO A 1 292 ? -15.812 -11.072 37.070 1.00 89.62 292 PRO A N 1
ATOM 2353 C CA . PRO A 1 292 ? -16.105 -9.781 37.682 1.00 89.62 292 PRO A CA 1
ATOM 2354 C C . PRO A 1 292 ? -14.933 -9.281 38.544 1.00 89.62 292 PRO A C 1
ATOM 2356 O O . PRO A 1 292 ? -14.304 -10.094 39.230 1.00 89.62 292 PRO A O 1
ATOM 2359 N N . PRO A 1 293 ? -14.648 -7.966 38.554 1.00 90.81 293 PRO A N 1
ATOM 2360 C CA . PRO A 1 293 ? -13.546 -7.413 39.334 1.00 90.81 293 PRO A CA 1
ATOM 2361 C C . PRO A 1 293 ? -13.780 -7.629 40.834 1.00 90.81 293 PRO A C 1
ATOM 2363 O O . PRO A 1 293 ? -14.884 -7.410 41.339 1.00 90.81 293 PRO A O 1
ATOM 2366 N N . VAL A 1 294 ? -12.737 -8.044 41.559 1.00 93.25 294 VAL A N 1
ATOM 2367 C CA . VAL A 1 294 ? -12.822 -8.353 43.003 1.00 93.25 294 VAL A CA 1
ATOM 2368 C C . VAL A 1 294 ? -11.988 -7.411 43.863 1.00 93.25 294 VAL A C 1
ATOM 2370 O O . VAL A 1 294 ? -12.273 -7.248 45.050 1.00 93.25 294 VAL A O 1
ATOM 2373 N N . LEU A 1 295 ? -10.965 -6.771 43.291 1.00 94.06 295 LEU A N 1
ATOM 2374 C CA . LEU A 1 295 ? -10.170 -5.777 44.002 1.00 94.06 295 LEU A CA 1
ATOM 2375 C C . LEU A 1 295 ? -10.832 -4.402 43.901 1.00 94.06 295 LEU A C 1
ATOM 2377 O O . LEU A 1 295 ? -11.291 -4.002 42.836 1.00 94.06 295 LEU A O 1
ATOM 2381 N N . ASN A 1 296 ? -10.805 -3.627 44.991 1.00 93.88 296 ASN A N 1
ATOM 2382 C CA . ASN A 1 296 ? -11.418 -2.291 45.034 1.00 93.88 296 ASN A CA 1
ATOM 2383 C C . ASN A 1 296 ? -10.992 -1.394 43.865 1.00 93.88 296 ASN A C 1
ATOM 2385 O O . ASN A 1 296 ? -11.818 -0.676 43.313 1.00 93.88 296 ASN A O 1
ATOM 2389 N N . LYS A 1 297 ? -9.711 -1.445 43.484 1.00 95.00 297 LYS A N 1
ATOM 2390 C CA . LYS A 1 297 ? -9.198 -0.665 42.357 1.00 95.00 297 LYS A CA 1
ATOM 2391 C C . LYS A 1 297 ? -9.811 -1.115 41.027 1.00 95.00 297 LYS A C 1
ATOM 2393 O O . LYS A 1 297 ? -10.293 -0.277 40.285 1.00 95.00 297 LYS A O 1
ATOM 2398 N N . GLU A 1 298 ? -9.850 -2.420 40.769 1.00 93.06 298 GLU A N 1
ATOM 2399 C CA . GLU A 1 298 ? -10.435 -2.981 39.542 1.00 93.06 298 GLU A CA 1
ATOM 2400 C C . GLU A 1 298 ? -11.929 -2.661 39.434 1.00 93.06 298 GLU A C 1
ATOM 2402 O O . GLU A 1 298 ? -12.421 -2.360 38.353 1.00 93.06 298 GLU A O 1
ATOM 2407 N N . ILE A 1 299 ? -12.647 -2.686 40.563 1.00 94.06 299 ILE A N 1
ATOM 2408 C CA . ILE A 1 299 ? -14.065 -2.319 40.622 1.00 94.06 299 ILE A CA 1
ATOM 2409 C C . ILE A 1 299 ? -14.247 -0.851 40.221 1.00 94.06 299 ILE A C 1
ATOM 2411 O O . ILE A 1 299 ? -15.117 -0.547 39.408 1.00 94.06 299 ILE A O 1
ATOM 2415 N N . ILE A 1 300 ? -13.435 0.055 40.776 1.00 94.50 300 ILE A N 1
ATOM 2416 C CA . ILE A 1 300 ? -13.483 1.485 40.440 1.00 94.50 300 ILE A CA 1
ATOM 2417 C C . ILE A 1 300 ? -13.153 1.693 38.956 1.00 94.50 300 ILE A C 1
ATOM 2419 O O . ILE A 1 300 ? -13.963 2.284 38.246 1.00 94.50 300 ILE A O 1
ATOM 2423 N N . ASP A 1 301 ? -12.035 1.141 38.476 1.00 93.31 301 ASP A N 1
ATOM 2424 C CA . ASP A 1 301 ? -11.571 1.289 37.090 1.00 93.31 301 ASP A CA 1
ATOM 2425 C C . ASP A 1 301 ? -12.616 0.759 36.080 1.00 93.31 301 ASP A C 1
ATOM 2427 O O . ASP A 1 301 ? -12.853 1.370 35.029 1.00 93.31 301 ASP A O 1
ATOM 2431 N N . PHE A 1 302 ? -13.286 -0.354 36.408 1.00 92.12 302 PHE A N 1
ATOM 2432 C CA . PHE A 1 302 ? -14.374 -0.921 35.607 1.00 92.12 302 PHE A CA 1
ATOM 2433 C C . PHE A 1 302 ? -15.566 0.036 35.506 1.00 92.12 302 PHE A C 1
ATOM 2435 O O . PHE A 1 302 ? -16.016 0.344 34.401 1.00 92.12 302 PHE A O 1
ATOM 2442 N N . TRP A 1 303 ? -16.072 0.537 36.639 1.00 93.94 303 TRP A N 1
ATOM 2443 C CA . TRP A 1 303 ? -17.225 1.440 36.641 1.00 93.94 303 TRP A CA 1
ATOM 2444 C C . TRP A 1 303 ? -16.906 2.784 35.991 1.00 93.94 303 TRP A C 1
ATOM 2446 O O . TRP A 1 303 ? -17.720 3.281 35.215 1.00 93.94 303 TRP A O 1
ATOM 2456 N N . GLU A 1 304 ? -15.722 3.348 36.238 1.00 93.62 304 GLU A N 1
ATOM 2457 C CA . GLU A 1 304 ? -15.261 4.560 35.555 1.00 93.62 304 GLU A CA 1
ATOM 2458 C C . GLU A 1 304 ? -15.235 4.367 34.037 1.00 93.62 304 GLU A C 1
ATOM 2460 O O . GLU A 1 304 ? -15.688 5.238 33.295 1.00 93.62 304 GLU A O 1
ATOM 2465 N N . SER A 1 305 ? -14.769 3.210 33.563 1.00 90.44 305 SER A N 1
ATOM 2466 C CA . SER A 1 305 ? -14.755 2.885 32.136 1.00 90.44 305 SER A CA 1
ATOM 2467 C C . SER A 1 305 ? -16.164 2.691 31.572 1.00 90.44 305 SER A C 1
ATOM 2469 O O . SER A 1 305 ? -16.469 3.228 30.508 1.00 90.44 305 SER A O 1
ATOM 2471 N N . LEU A 1 306 ? -17.055 2.004 32.291 1.00 90.44 306 LEU A N 1
ATOM 2472 C CA . LEU A 1 306 ? -18.439 1.803 31.859 1.00 90.44 306 LEU A CA 1
ATOM 2473 C C . LEU A 1 306 ? -19.227 3.123 31.820 1.00 90.44 306 LEU A C 1
ATOM 2475 O O . LEU A 1 306 ? -20.016 3.347 30.901 1.00 90.44 306 LEU A O 1
ATOM 2479 N N . PHE A 1 307 ? -18.983 4.045 32.758 1.00 91.81 307 PHE A N 1
ATOM 2480 C CA . PHE A 1 307 ? -19.619 5.365 32.747 1.00 91.81 307 PHE A CA 1
ATOM 248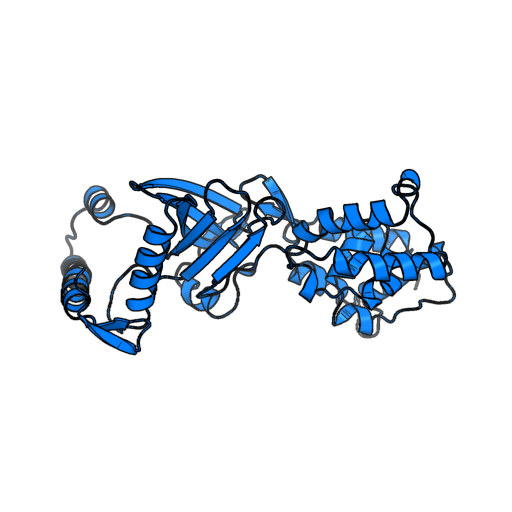1 C C . PHE A 1 307 ? -19.231 6.209 31.533 1.00 91.81 307 PHE A C 1
ATOM 2483 O O . PHE A 1 307 ? -20.048 7.020 31.088 1.00 91.81 307 PHE A O 1
ATOM 2490 N N . LYS A 1 308 ? -18.064 5.974 30.919 1.00 90.50 308 LYS A N 1
ATOM 2491 C CA . LYS A 1 308 ? -17.708 6.624 29.649 1.00 90.50 308 LYS A CA 1
ATOM 2492 C C . LYS A 1 308 ? -18.689 6.289 28.525 1.00 90.50 308 LYS A C 1
ATOM 2494 O O . LYS A 1 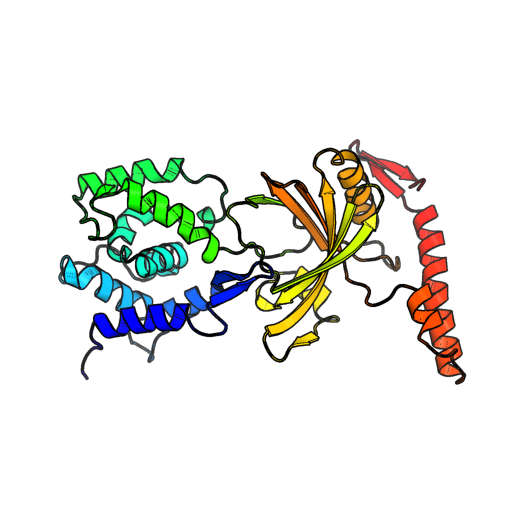308 ? -18.958 7.152 27.690 1.00 90.50 308 LYS A O 1
ATOM 2499 N N . VAL A 1 309 ? -19.278 5.088 28.523 1.00 89.56 309 VAL A N 1
ATOM 2500 C CA . VAL A 1 309 ? -20.335 4.716 27.565 1.00 89.56 309 VAL A CA 1
ATOM 2501 C C . VAL A 1 309 ? -21.563 5.599 27.774 1.00 89.56 309 VAL A C 1
ATOM 2503 O O . VAL A 1 309 ? -22.066 6.193 26.824 1.00 89.56 309 VAL A O 1
ATOM 2506 N N . ALA A 1 310 ? -22.008 5.757 29.024 1.00 88.12 310 ALA A N 1
ATOM 2507 C CA . ALA A 1 310 ? -23.148 6.612 29.352 1.00 88.12 310 ALA A CA 1
ATOM 2508 C C . ALA A 1 310 ? -22.894 8.084 28.981 1.00 88.12 310 ALA A C 1
ATOM 2510 O O . ALA A 1 310 ? -23.753 8.716 28.371 1.00 88.12 310 ALA A O 1
ATOM 2511 N N . HIS A 1 311 ? -21.700 8.607 29.283 1.00 88.62 311 HIS A N 1
ATOM 2512 C CA . HIS A 1 311 ? -21.307 9.971 28.908 1.00 88.62 311 HIS A CA 1
ATOM 2513 C C . HIS A 1 311 ? -21.271 10.142 27.385 1.00 88.62 311 HIS A C 1
ATOM 2515 O O . HIS A 1 311 ? -21.723 11.152 26.854 1.00 88.62 311 HIS A O 1
ATOM 2521 N N . THR A 1 312 ? -20.782 9.137 26.658 1.00 89.56 312 THR A N 1
ATOM 2522 C CA . THR A 1 312 ? -20.761 9.153 25.191 1.00 89.56 312 THR A CA 1
ATOM 2523 C C . THR A 1 312 ? -22.178 9.178 24.616 1.00 89.56 312 THR A C 1
ATOM 2525 O O . THR A 1 312 ? -22.453 9.977 23.724 1.00 89.56 312 THR A O 1
ATOM 2528 N N . LEU A 1 313 ? -23.102 8.374 25.154 1.00 87.81 313 LEU A N 1
ATOM 2529 C CA . LEU A 1 313 ? -24.506 8.358 24.728 1.00 87.81 313 LEU A CA 1
ATOM 2530 C C . LEU A 1 313 ? -25.211 9.695 24.982 1.00 87.81 313 LEU A C 1
ATOM 2532 O O . LEU A 1 313 ? -25.844 10.233 24.073 1.00 87.81 313 LEU A O 1
ATOM 2536 N N . GLU A 1 314 ? -25.064 10.258 26.185 1.00 86.94 314 GLU A N 1
ATOM 2537 C CA . GLU A 1 314 ? -25.602 11.584 26.522 1.00 86.94 314 GLU A CA 1
ATOM 2538 C C . GLU A 1 314 ? -25.135 12.632 25.509 1.00 86.94 314 GLU A C 1
ATOM 2540 O O . GLU A 1 314 ? -25.920 13.438 25.009 1.00 86.94 314 GLU A O 1
ATOM 2545 N N . ARG A 1 315 ? -23.855 12.573 25.149 1.00 83.81 315 ARG A N 1
ATOM 2546 C CA . ARG A 1 315 ? -23.259 13.513 24.213 1.00 83.81 315 ARG A CA 1
ATOM 2547 C C . ARG A 1 315 ? -23.718 13.324 22.784 1.00 83.81 315 ARG A C 1
ATOM 2549 O O . ARG A 1 315 ? -23.952 14.324 22.112 1.00 83.81 315 ARG A O 1
ATOM 2556 N N . ILE A 1 316 ? -23.879 12.084 22.326 1.00 83.88 316 ILE A N 1
ATOM 2557 C CA . ILE A 1 316 ? -24.421 11.802 20.993 1.00 83.88 316 ILE A CA 1
ATOM 2558 C C . ILE A 1 316 ? -25.813 12.424 20.841 1.00 83.88 316 ILE A C 1
ATOM 2560 O O . ILE A 1 316 ? -26.092 13.034 19.812 1.00 83.88 316 ILE A O 1
ATOM 2564 N N . HIS A 1 317 ? -26.647 12.367 21.882 1.00 78.88 317 HIS A N 1
ATOM 2565 C CA . HIS A 1 317 ? -27.986 12.964 21.864 1.00 78.88 317 HIS A CA 1
ATOM 2566 C C . HIS A 1 317 ? -28.005 14.495 21.742 1.00 78.88 317 HIS A C 1
ATOM 2568 O O . HIS A 1 317 ? -29.022 15.056 21.336 1.00 78.88 317 HIS A O 1
ATOM 2574 N N . ILE A 1 318 ? -26.906 15.177 22.071 1.00 77.88 318 ILE A N 1
ATOM 2575 C CA . ILE A 1 318 ? -26.776 16.639 21.967 1.00 77.88 318 ILE A CA 1
ATOM 2576 C C . ILE A 1 318 ? -25.820 17.074 20.847 1.00 77.88 318 ILE A C 1
ATOM 2578 O O . ILE A 1 318 ? -25.517 18.265 20.729 1.00 77.88 318 ILE A O 1
ATOM 2582 N N . LEU A 1 319 ? -25.328 16.139 20.021 1.00 71.25 319 LEU A N 1
ATOM 2583 C CA . LEU A 1 319 ? -24.443 16.469 18.906 1.00 71.25 319 LEU A CA 1
ATOM 2584 C C . LEU A 1 319 ? -25.179 17.342 17.891 1.00 71.25 319 LEU A C 1
ATOM 2586 O O . LEU A 1 319 ? -26.248 16.994 17.401 1.00 71.25 319 LEU A O 1
ATOM 2590 N N . ASN A 1 320 ? -24.570 18.468 17.528 1.00 64.00 320 ASN A N 1
ATOM 2591 C CA . ASN A 1 320 ? -25.020 19.280 16.405 1.00 64.00 320 ASN A CA 1
ATOM 2592 C C . ASN A 1 320 ? -24.234 18.880 15.155 1.00 64.00 320 ASN A C 1
ATOM 2594 O O . ASN A 1 320 ? -23.009 18.991 15.119 1.00 64.00 320 ASN A O 1
ATOM 2598 N N . HIS A 1 321 ? -24.936 18.442 14.116 1.00 61.09 321 HIS A N 1
ATOM 2599 C CA . HIS A 1 321 ? -24.372 18.148 12.805 1.00 61.09 321 HIS A CA 1
ATOM 2600 C C . HIS A 1 321 ? -24.627 19.322 11.852 1.00 61.09 321 HIS A C 1
ATOM 2602 O O . HIS A 1 321 ? -25.740 19.843 11.749 1.00 61.09 321 HIS A O 1
ATOM 2608 N N . ARG A 1 322 ? -23.586 19.732 11.120 1.00 51.88 322 ARG A N 1
ATOM 2609 C CA . ARG A 1 322 ? -23.687 20.727 10.049 1.00 51.88 322 ARG A CA 1
ATOM 2610 C C . ARG A 1 322 ? -24.038 20.046 8.726 1.00 51.88 322 ARG A C 1
ATOM 2612 O O . ARG A 1 322 ? -23.230 19.284 8.197 1.00 51.88 322 ARG A O 1
ATOM 2619 N N . ARG A 1 323 ? -25.218 20.341 8.184 1.00 54.56 323 ARG A N 1
ATOM 2620 C CA . ARG A 1 323 ? -25.667 19.858 6.873 1.00 54.56 323 ARG A CA 1
ATOM 2621 C C . ARG A 1 323 ? -24.820 20.431 5.731 1.00 54.56 323 ARG A C 1
ATOM 2623 O O . ARG A 1 323 ? -24.130 21.439 5.878 1.00 54.56 323 ARG A O 1
ATOM 2630 N N . VAL A 1 324 ? -24.940 19.802 4.559 1.00 49.03 324 VAL A N 1
ATOM 2631 C CA . VAL A 1 324 ? -24.309 20.224 3.290 1.00 49.03 324 VAL A CA 1
ATOM 2632 C C . VAL A 1 324 ? -24.737 21.643 2.869 1.00 49.03 324 VAL A C 1
ATOM 2634 O O . VAL A 1 324 ? -23.993 22.330 2.179 1.00 49.03 324 VAL A O 1
ATOM 2637 N N . ASP A 1 325 ? -25.902 22.108 3.325 1.00 51.53 325 ASP A N 1
ATOM 2638 C CA . ASP A 1 325 ? -26.424 23.466 3.108 1.00 51.53 325 ASP A CA 1
ATOM 2639 C C . ASP A 1 325 ? -25.882 24.512 4.111 1.00 51.53 325 ASP A C 1
ATOM 2641 O O . ASP A 1 325 ? -26.229 25.688 4.030 1.00 51.53 325 ASP A O 1
ATOM 2645 N N . GLY A 1 326 ? -25.030 24.100 5.056 1.00 47.94 326 GLY A N 1
ATOM 2646 C CA . GLY A 1 326 ? -24.425 24.959 6.072 1.00 47.94 326 GLY A CA 1
ATOM 2647 C C . GLY A 1 326 ? -25.232 25.115 7.366 1.00 47.94 326 GLY A C 1
ATOM 2648 O O . GLY A 1 326 ? -24.684 25.675 8.323 1.00 47.94 326 GLY A O 1
ATOM 2649 N N . ASN A 1 327 ? -26.465 24.598 7.439 1.00 46.41 327 ASN A N 1
ATOM 2650 C CA . ASN A 1 327 ? -27.319 24.691 8.626 1.00 46.41 327 ASN A CA 1
ATOM 2651 C C . ASN A 1 327 ? -26.913 23.676 9.705 1.00 46.41 327 ASN A C 1
ATOM 2653 O O . ASN A 1 327 ? -26.605 22.522 9.406 1.00 46.41 327 ASN A O 1
ATOM 2657 N N . MET A 1 328 ? -26.936 24.095 10.975 1.00 50.34 328 MET A N 1
ATOM 2658 C CA . MET A 1 328 ? -26.763 23.186 12.113 1.00 50.34 328 MET A CA 1
ATOM 2659 C C . MET A 1 328 ? -28.096 22.537 12.477 1.00 50.34 328 MET A C 1
ATOM 2661 O O . MET A 1 328 ? -29.097 23.229 12.652 1.00 50.34 328 MET A O 1
ATOM 2665 N N . GLN A 1 329 ? -28.099 21.217 12.623 1.00 56.53 329 GLN A N 1
ATOM 2666 C CA . GLN A 1 329 ? -29.238 20.452 13.107 1.00 56.53 329 GLN A CA 1
ATOM 2667 C C . GLN A 1 329 ? -28.785 19.524 14.233 1.00 56.53 329 GLN A C 1
ATOM 2669 O O . GLN A 1 329 ? -27.683 18.979 14.175 1.00 56.53 329 GLN A O 1
ATOM 2674 N N . LEU A 1 330 ? -29.639 19.326 15.239 1.00 54.38 330 LEU A N 1
ATOM 2675 C CA . LEU A 1 330 ? -29.418 18.284 16.237 1.00 54.38 330 LEU A CA 1
ATOM 2676 C C . LEU A 1 330 ? -29.362 16.919 15.537 1.00 54.38 330 LEU A C 1
ATOM 2678 O O . LEU A 1 330 ? -30.182 16.629 14.660 1.00 54.38 330 LEU A O 1
ATOM 2682 N N . PHE A 1 331 ? -28.395 16.096 15.920 1.00 54.41 331 PHE A N 1
ATOM 2683 C CA . PHE A 1 331 ? -28.291 14.716 15.490 1.00 54.41 331 PHE A CA 1
ATOM 2684 C C . PHE A 1 331 ? -29.410 13.917 16.167 1.00 54.41 331 PHE A C 1
ATOM 2686 O O . PHE A 1 331 ? -29.292 13.475 17.306 1.00 54.41 331 PHE A O 1
ATOM 2693 N N . ASN A 1 332 ? -30.533 13.775 15.467 1.00 46.38 332 ASN A N 1
ATOM 2694 C CA . ASN A 1 332 ? -31.579 12.835 15.847 1.00 46.38 332 ASN A CA 1
ATOM 2695 C C . ASN A 1 332 ? -31.187 11.495 15.221 1.00 46.38 332 ASN A C 1
ATOM 2697 O O . ASN A 1 332 ? -31.298 11.361 14.003 1.00 46.38 332 ASN A O 1
ATOM 2701 N N . GLY A 1 333 ? -30.625 10.605 16.045 1.00 45.47 333 GLY A N 1
ATOM 2702 C CA . GLY A 1 333 ? -30.062 9.313 15.634 1.00 45.47 333 GLY A CA 1
ATOM 2703 C C . GLY A 1 333 ? -30.977 8.429 14.800 1.00 45.47 333 GLY A C 1
ATOM 2704 O O . GLY A 1 333 ? -32.218 8.594 14.879 1.00 45.47 333 GLY A O 1
#

Radius of gyration: 25.29 Å; Cα contacts (8 Å, |Δi|>4): 489; chains: 1; bounding box: 71×40×79 Å

pLDDT: mean 88.04, std 11.34, range [37.03, 98.25]